Protein AF-A0A3C1XEJ2-F1 (afdb_monomer)

Nearest PDB structures (foldseek):
  2xev-assembly1_A  TM=6.765E-01  e=8.327E-01  Xanthomonas campestris
  5waq-assembly1_A  TM=4.996E-01  e=5.404E-01  Neisseria gonorrhoeae FA 1090
  3q5m-assembly1_A  TM=5.291E-01  e=9.278E-01  Escherichia coli K-12
  8tn6-assembly1_C  TM=4.620E-01  e=7.638E+00  synthetic construct

Secondary structure (DSSP, 8-state):
---HHHHHT--TTS-HHHHHHHHHHHHHHHHHHTTT-HHHHHHHHHHHHHHHHHTSSHHHHHHHHHHHHHHHHHHHHHHHHHHHHHHHHHHHHHHHHHHHTT-HHHHHHHHHHHHTTGGG-TTHHHHHHHHHHHHHHTT-HHHHHHHHHHHHHHHHHHHHHHHHHHHHHHHHHHHHHHHHHHHHHHHHHHHHHHHHHHHHHHHHHHHSPPPP-

Sequence (213 aa):
MVDYYAELGVSKELSLVEIHAELSKLDRVWHQREIAQPEKARKMLVLIDDAKAVFETEEARVKYDQDLERSEDGANQDDCNIELRQECGKRLKEAQDFYNDQQFDLAKICVDKALRLAEYSESEADVYAWAAYIYDKNELFLDASSLGFFAMKRKKELEAKIQAAYEAMSSIDTVEKVISKYSGLIKELEQKEESEIRGVERTLRSKYPLPTQ

Radius of gyration: 33.3 Å; Cα contacts (8 Å, |Δi|>4): 146; chains: 1; bounding box: 65×57×98 Å

Mean predicted aligned error: 18.54 Å

pLDDT: mean 74.56, std 10.25, range [50.88, 88.88]

Foldseek 3Di:
DDDLCVVLVNDPPDDLVVVVVSLVVQLVVLVVCCVVPVPVSVVVNVSSVVVCVQSVDPVSVVVVVVVVVVVVVVVVVVVVLVVLQVLLVVLQVQLVVCVVVVVLVSSQVSLVSSCVSLVSYPCVLVSLQSNLVSCVSVVVNVSSVVSPVVSVVVVVVVVVVVVVVVVVVVVVVVVVVVVVVVVVVVVVVVVVVVVVVVVVVVVVCVVDPDDDD

Structure (mmCIF, N/CA/C/O backbone):
data_AF-A0A3C1XEJ2-F1
#
_entry.id   AF-A0A3C1XEJ2-F1
#
loop_
_atom_site.group_PDB
_atom_site.id
_atom_site.type_symbol
_atom_site.label_atom_id
_atom_site.label_alt_id
_atom_site.label_comp_id
_atom_site.label_asym_id
_atom_site.label_entity_id
_atom_site.label_seq_id
_atom_site.pdbx_PDB_ins_code
_atom_site.Cartn_x
_atom_site.Cartn_y
_atom_site.Cartn_z
_atom_site.occupancy
_atom_site.B_iso_or_equiv
_atom_site.auth_seq_id
_atom_site.auth_comp_id
_atom_site.auth_asym_id
_atom_site.auth_atom_id
_atom_site.pdbx_PDB_model_num
ATOM 1 N N . MET A 1 1 ? -11.228 5.792 8.509 1.00 70.38 1 MET A N 1
ATOM 2 C CA . MET A 1 1 ? -12.067 6.753 9.253 1.00 70.38 1 MET A CA 1
ATOM 3 C C . MET A 1 1 ? -13.501 6.575 8.775 1.00 70.38 1 MET A C 1
ATOM 5 O O . MET A 1 1 ? -13.661 6.256 7.605 1.00 70.38 1 MET A O 1
ATOM 9 N N . VAL A 1 2 ? -14.506 6.641 9.651 1.00 75.25 2 VAL A N 1
ATOM 10 C CA . VAL A 1 2 ? -15.920 6.486 9.247 1.00 75.25 2 VAL A CA 1
ATOM 11 C C . VAL A 1 2 ? -16.440 7.854 8.837 1.00 75.25 2 VAL A C 1
ATOM 13 O O . VAL A 1 2 ? -16.272 8.782 9.618 1.00 75.25 2 VAL A O 1
ATOM 16 N N . ASP A 1 3 ? -17.046 7.974 7.655 1.00 82.81 3 ASP A N 1
ATOM 17 C CA . ASP A 1 3 ? -17.677 9.220 7.218 1.00 82.81 3 ASP A CA 1
ATOM 18 C C . ASP A 1 3 ? -19.111 9.327 7.760 1.00 82.81 3 ASP A C 1
ATOM 20 O O . ASP A 1 3 ? -20.069 8.821 7.171 1.00 82.81 3 ASP A O 1
ATOM 24 N N . TYR A 1 4 ? -19.272 10.013 8.892 1.00 80.94 4 TYR A N 1
ATOM 25 C CA . TYR A 1 4 ? -20.583 10.259 9.493 1.00 80.94 4 TYR A CA 1
ATOM 26 C C . TYR A 1 4 ? -21.518 11.107 8.616 1.00 80.94 4 TYR A C 1
ATOM 28 O O . TYR A 1 4 ? -22.735 10.985 8.770 1.00 80.94 4 TYR A O 1
ATOM 36 N N . TYR A 1 5 ? -21.007 11.928 7.690 1.00 83.31 5 TYR A N 1
ATOM 37 C CA . TYR A 1 5 ? -21.857 12.699 6.775 1.00 83.31 5 TYR A CA 1
ATOM 38 C C . TYR A 1 5 ? -22.554 11.768 5.777 1.00 83.31 5 TYR A C 1
ATOM 40 O O . TYR 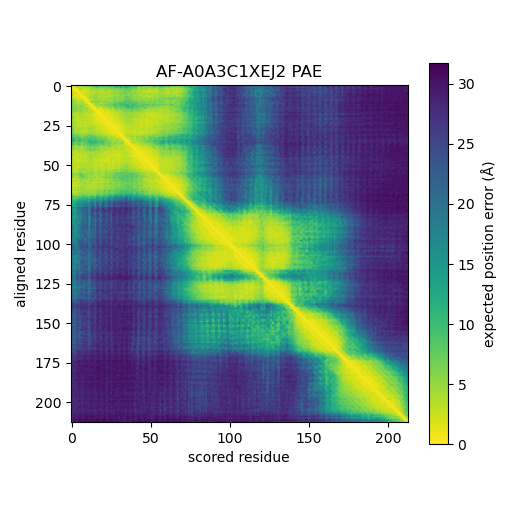A 1 5 ? -23.776 11.834 5.617 1.00 83.31 5 TYR A O 1
ATOM 48 N N . ALA A 1 6 ? -21.806 10.843 5.169 1.00 80.69 6 ALA A N 1
ATOM 49 C CA . ALA A 1 6 ? -22.349 9.847 4.248 1.00 80.69 6 ALA A CA 1
ATOM 50 C C . ALA A 1 6 ? -23.217 8.790 4.953 1.00 80.69 6 ALA A C 1
ATOM 52 O O . ALA A 1 6 ? -24.319 8.494 4.487 1.00 80.69 6 ALA A O 1
ATOM 53 N N . GLU A 1 7 ? -22.763 8.254 6.089 1.00 81.69 7 GLU A N 1
ATOM 54 C CA . GLU A 1 7 ? -23.459 7.177 6.814 1.00 81.69 7 GLU A CA 1
ATOM 55 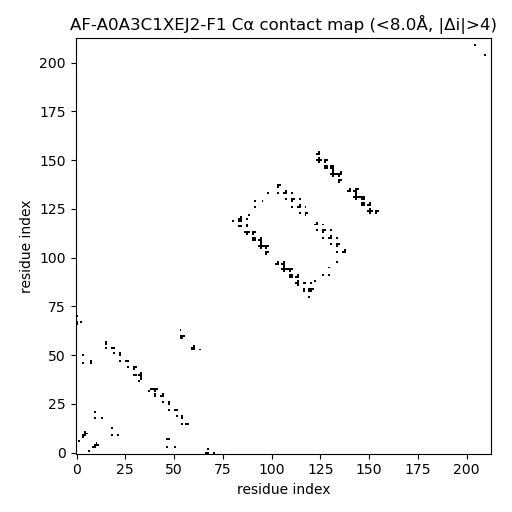C C . GLU A 1 7 ? -24.795 7.636 7.424 1.00 81.69 7 GLU A C 1
ATOM 57 O O . GLU A 1 7 ? -25.771 6.881 7.450 1.00 81.69 7 GLU A O 1
ATOM 62 N N . LEU A 1 8 ? -24.874 8.887 7.893 1.00 82.75 8 LEU A N 1
ATOM 63 C CA . LEU A 1 8 ? -26.093 9.450 8.490 1.00 82.75 8 LEU A CA 1
ATOM 64 C C . LEU A 1 8 ? -26.911 10.299 7.507 1.00 82.75 8 LEU A C 1
ATOM 66 O O . LEU A 1 8 ? -28.023 10.712 7.842 1.00 82.75 8 LEU A O 1
ATOM 70 N N . GLY A 1 9 ? -26.401 10.532 6.294 1.00 80.44 9 GLY A N 1
ATOM 71 C CA . GLY A 1 9 ? -27.050 11.364 5.279 1.00 80.44 9 GLY A CA 1
ATOM 72 C C . GLY A 1 9 ? -27.141 12.840 5.676 1.00 80.44 9 GLY A C 1
ATOM 73 O O . GLY A 1 9 ? -28.105 13.516 5.314 1.00 80.44 9 GLY A O 1
ATOM 74 N N . VAL A 1 10 ? -26.172 13.331 6.451 1.00 83.19 10 VAL A N 1
ATOM 75 C CA . VAL A 1 10 ? -26.099 14.718 6.928 1.00 83.19 10 VAL A CA 1
ATOM 76 C C . VAL A 1 10 ? -25.144 15.493 6.024 1.00 83.19 10 VAL A C 1
ATOM 78 O O . VAL A 1 10 ? -24.035 15.045 5.764 1.00 83.19 10 VAL A O 1
ATOM 81 N N . SER A 1 11 ? -25.553 16.665 5.533 1.00 80.12 11 SER A N 1
ATOM 82 C CA . SER A 1 11 ? -24.695 17.464 4.647 1.00 80.12 11 SER A CA 1
ATOM 83 C C . SER A 1 11 ? -23.569 18.165 5.418 1.00 80.12 11 SER A C 1
ATOM 85 O O . SER A 1 11 ? -23.827 18.819 6.430 1.00 80.12 11 SER A O 1
ATOM 87 N N . LYS A 1 12 ? -22.337 18.096 4.886 1.00 78.19 12 LYS A N 1
ATOM 88 C CA . LYS A 1 12 ? -21.141 18.802 5.398 1.00 78.19 12 LYS A CA 1
ATOM 89 C C . LYS A 1 12 ? -21.289 20.332 5.356 1.00 78.19 12 LYS A C 1
ATOM 91 O O . LYS A 1 12 ? -20.607 21.037 6.094 1.00 78.19 12 LYS A O 1
ATOM 96 N N . GLU A 1 13 ? -22.208 20.853 4.538 1.00 79.56 13 GLU A N 1
ATOM 97 C CA . GLU A 1 13 ? -22.484 22.293 4.402 1.00 79.56 13 GLU A CA 1
ATOM 98 C C . GLU A 1 13 ? -23.342 22.869 5.542 1.00 79.56 13 GLU A C 1
ATOM 100 O O . GLU A 1 13 ? -23.482 24.087 5.653 1.00 79.56 13 GLU A O 1
ATOM 105 N N . LEU A 1 14 ? -23.924 22.015 6.392 1.00 81.06 14 LEU A N 1
ATOM 106 C CA . LEU A 1 14 ? -24.784 22.453 7.489 1.00 81.06 14 LEU A CA 1
ATOM 107 C C . LEU A 1 14 ? -23.978 23.100 8.624 1.00 81.06 14 LEU A C 1
ATOM 109 O O . LEU A 1 14 ? -22.805 22.791 8.878 1.00 81.06 14 LEU A O 1
ATOM 113 N N . SER A 1 15 ? -24.632 24.012 9.339 1.00 84.50 15 SER A N 1
ATOM 114 C CA . SER A 1 15 ? -24.088 24.575 10.575 1.00 84.50 15 SER A CA 1
ATOM 115 C C . SER A 1 15 ? -24.112 23.537 11.703 1.00 84.50 15 SER A C 1
ATOM 117 O O . SER A 1 15 ? -24.948 22.635 11.717 1.00 84.50 15 SER A O 1
ATOM 119 N N . LEU A 1 16 ? -23.231 23.677 12.697 1.00 83.75 16 LEU A N 1
ATOM 120 C CA . LEU A 1 16 ? -23.146 22.744 13.832 1.00 83.75 16 LEU A CA 1
ATOM 121 C C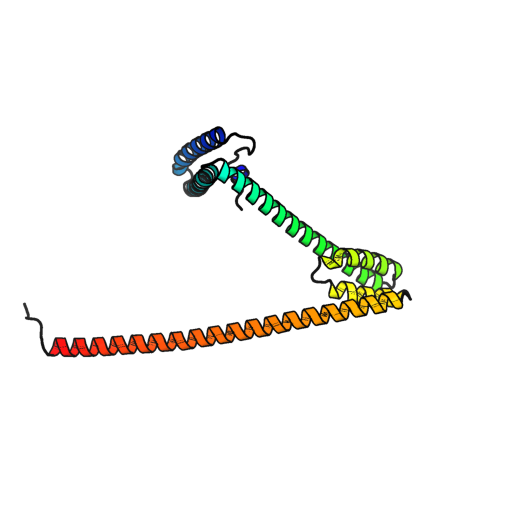 . LEU A 1 16 ? -24.486 22.592 14.580 1.00 83.75 16 LEU A C 1
ATOM 123 O O . LEU A 1 16 ? -24.864 21.497 14.994 1.00 83.75 16 LEU A O 1
ATOM 127 N N . VAL A 1 17 ? -25.261 23.675 14.674 1.00 83.62 17 VAL A N 1
ATOM 128 C CA . VAL A 1 17 ? -26.607 23.665 15.270 1.00 83.62 17 VAL A CA 1
ATOM 129 C C . VAL A 1 17 ? -27.582 22.812 14.450 1.00 83.62 17 VAL A C 1
ATOM 131 O O . VAL A 1 17 ? -28.377 22.060 15.016 1.00 83.62 17 VAL A O 1
ATOM 134 N N . GLU A 1 18 ? -27.521 22.902 13.122 1.00 85.81 18 GLU A N 1
ATOM 135 C CA . GLU A 1 18 ? -28.358 22.111 12.215 1.00 85.81 18 GLU A CA 1
ATOM 136 C C . GLU A 1 18 ? -27.951 20.635 12.215 1.00 85.81 18 GLU A C 1
ATOM 138 O O . GLU A 1 18 ? -28.825 19.771 12.245 1.00 85.81 18 GLU A O 1
ATOM 143 N N . ILE A 1 19 ? -26.648 20.341 12.284 1.00 85.88 19 ILE A N 1
ATOM 144 C CA . ILE A 1 19 ? -26.122 18.974 12.417 1.00 85.88 19 ILE A CA 1
ATOM 145 C C . ILE A 1 19 ? -26.663 18.324 13.697 1.00 85.88 19 ILE A C 1
ATOM 147 O O . ILE A 1 19 ? -27.244 17.242 13.639 1.00 85.88 19 ILE A O 1
ATOM 151 N N . HIS A 1 20 ? -26.581 18.996 14.850 1.00 84.94 20 HIS A N 1
ATOM 152 C CA . HIS A 1 20 ? -27.154 18.466 16.094 1.00 84.94 20 HIS A CA 1
ATOM 153 C C . HIS A 1 20 ? -28.672 18.281 16.033 1.00 84.94 20 HIS A C 1
ATOM 155 O O . HIS A 1 20 ? -29.204 17.324 16.611 1.00 84.94 20 HIS A O 1
ATOM 161 N N . ALA A 1 21 ? -29.384 19.177 15.346 1.00 85.81 21 ALA A N 1
ATOM 162 C CA . ALA A 1 21 ? -30.824 19.054 15.159 1.00 85.81 21 ALA A CA 1
ATOM 163 C C . ALA A 1 21 ? -31.179 17.825 14.305 1.00 85.81 21 ALA A C 1
ATOM 165 O O . ALA A 1 21 ? -32.100 17.090 14.666 1.00 85.81 21 ALA A O 1
ATOM 166 N N . GLU A 1 22 ? -30.444 17.566 13.222 1.00 86.69 22 GLU A N 1
ATOM 167 C CA . GLU A 1 22 ? -30.619 16.373 12.383 1.00 86.69 22 GLU A CA 1
ATOM 168 C C . GLU A 1 22 ? -30.249 15.086 13.129 1.00 86.69 22 GLU A C 1
ATOM 170 O O . GLU A 1 22 ? -31.045 14.145 13.150 1.00 86.69 22 GLU A O 1
ATOM 175 N N . LEU A 1 23 ? -29.127 15.063 13.856 1.00 87.81 23 LEU A N 1
ATOM 176 C CA . LEU A 1 23 ? -28.740 13.923 14.697 1.00 87.81 23 LEU A CA 1
ATOM 177 C C . LEU A 1 23 ? -29.807 13.611 15.753 1.00 87.81 23 LEU A C 1
ATOM 179 O O . LEU A 1 23 ? -30.171 12.455 15.945 1.00 87.81 23 LEU A O 1
ATOM 183 N N . SER A 1 24 ? -30.381 14.637 16.388 1.00 87.19 24 SER A N 1
ATOM 184 C CA . SER A 1 24 ? -31.458 14.473 17.377 1.00 87.19 24 SER A CA 1
ATOM 185 C C . SER A 1 24 ? -32.762 13.945 16.764 1.00 87.19 24 SER A C 1
ATOM 187 O O . SER A 1 24 ? -33.528 13.243 17.431 1.00 87.19 24 SER A O 1
ATOM 189 N N . LYS A 1 25 ? -33.055 14.281 15.501 1.00 88.88 25 LYS A N 1
ATOM 190 C CA . LYS A 1 25 ? -34.201 13.714 14.772 1.00 88.88 25 LYS A CA 1
ATOM 191 C C . LYS A 1 25 ? -33.948 12.251 14.426 1.00 88.88 25 LYS A C 1
ATOM 193 O O . LYS A 1 25 ? -34.828 11.424 14.666 1.00 88.88 25 LYS A O 1
ATOM 198 N N . LEU A 1 26 ? -32.766 11.937 13.894 1.00 87.44 26 LEU A N 1
ATOM 199 C CA . LEU A 1 26 ? -32.365 10.576 13.538 1.00 87.44 26 LEU A CA 1
ATOM 200 C C . LEU A 1 26 ? -32.401 9.653 14.756 1.00 87.44 26 LEU A C 1
ATOM 202 O O . LEU A 1 26 ? -32.967 8.567 14.671 1.00 87.44 26 LEU A O 1
ATOM 206 N N . ASP A 1 27 ? -31.910 10.124 15.898 1.00 88.06 27 ASP A N 1
ATOM 207 C CA . ASP A 1 27 ? -31.927 9.408 17.175 1.00 88.06 27 ASP A CA 1
ATOM 208 C C . ASP A 1 27 ? -33.346 8.960 17.569 1.00 88.06 27 ASP A C 1
ATOM 210 O O . ASP A 1 27 ? -33.629 7.780 17.788 1.00 88.06 27 ASP A O 1
ATOM 214 N N . ARG A 1 28 ? -34.310 9.891 17.522 1.00 87.88 28 ARG A N 1
ATOM 215 C CA . ARG A 1 28 ? -35.728 9.594 17.795 1.00 87.88 28 ARG A CA 1
ATOM 216 C C . ARG A 1 28 ? -36.316 8.594 16.803 1.00 87.88 28 ARG A C 1
ATOM 218 O O . ARG A 1 28 ? -37.080 7.714 17.198 1.00 87.88 28 ARG A O 1
ATOM 225 N N . VAL A 1 29 ? -35.988 8.737 15.520 1.00 87.88 29 VAL A N 1
ATOM 226 C CA . VAL A 1 29 ? -36.485 7.850 14.459 1.00 87.88 29 VAL A CA 1
ATOM 227 C C . VAL A 1 29 ? -35.942 6.433 14.638 1.00 87.88 29 VAL A C 1
ATOM 229 O O . VAL A 1 29 ? -36.697 5.470 14.497 1.00 87.88 29 VAL A O 1
ATOM 232 N N . TRP A 1 30 ? -34.661 6.279 14.971 1.00 87.00 30 TRP A N 1
ATOM 233 C CA . TRP A 1 30 ? -34.042 4.967 15.145 1.00 87.00 30 TRP A CA 1
ATOM 234 C C . TRP A 1 30 ? -34.464 4.277 16.441 1.00 87.00 30 TRP A C 1
ATOM 236 O O . TRP A 1 30 ? -34.736 3.078 16.397 1.00 87.00 30 TRP A O 1
ATOM 246 N N . HIS A 1 31 ? -34.683 5.016 17.531 1.00 85.19 31 HIS A N 1
ATOM 247 C CA . HIS A 1 31 ? -35.313 4.469 18.738 1.00 85.19 31 HIS A CA 1
ATOM 248 C C . HIS A 1 31 ? -36.736 3.955 18.485 1.00 85.19 31 HIS A C 1
ATOM 250 O O . HIS A 1 31 ? -37.113 2.890 18.968 1.00 85.19 31 HIS A O 1
ATOM 256 N N . GLN A 1 32 ? -37.534 4.653 17.671 1.00 84.25 32 GLN A N 1
ATOM 257 C CA . GLN A 1 32 ? -38.862 4.157 17.281 1.00 84.25 32 GLN A CA 1
ATOM 258 C C . GLN A 1 32 ? -38.783 2.912 16.387 1.00 84.25 32 GLN A C 1
ATOM 260 O O . GLN A 1 32 ? -39.639 2.030 16.460 1.00 84.25 32 GLN A O 1
ATOM 265 N N . ARG A 1 33 ? -37.750 2.824 15.542 1.00 84.38 33 ARG A N 1
ATOM 266 C CA . ARG A 1 33 ? -37.517 1.687 14.641 1.00 84.38 33 ARG A CA 1
ATOM 267 C C . ARG A 1 33 ? -36.874 0.485 15.327 1.00 84.38 33 ARG A C 1
ATOM 269 O O . ARG A 1 33 ? -36.911 -0.595 14.742 1.00 84.38 33 ARG A O 1
ATOM 276 N N . GLU A 1 34 ? -36.360 0.623 16.549 1.00 83.75 34 GLU A N 1
ATOM 277 C CA . GLU A 1 34 ? -35.782 -0.480 17.331 1.00 83.75 34 GLU A CA 1
ATOM 278 C C . GLU A 1 34 ? -36.781 -1.627 17.535 1.00 83.75 34 GLU A C 1
ATOM 280 O O . GLU A 1 34 ? -36.410 -2.797 17.468 1.00 83.75 34 GLU A O 1
ATOM 285 N N . ILE A 1 35 ? -38.071 -1.298 17.657 1.00 77.50 35 ILE A N 1
ATOM 286 C CA . ILE A 1 35 ? -39.166 -2.271 17.793 1.00 77.50 35 ILE A CA 1
ATOM 287 C C . ILE A 1 35 ? -39.302 -3.146 16.534 1.00 77.50 35 ILE A C 1
ATOM 289 O O . ILE A 1 35 ? -39.636 -4.325 16.628 1.00 77.50 35 ILE A O 1
ATOM 293 N N . ALA A 1 36 ? -39.047 -2.582 15.351 1.00 78.81 36 ALA A N 1
ATOM 294 C CA . ALA A 1 36 ? -39.213 -3.268 14.070 1.00 78.81 36 ALA A CA 1
ATOM 295 C C . ALA A 1 36 ? -37.906 -3.885 13.539 1.00 78.81 36 ALA A C 1
ATOM 297 O O . ALA A 1 36 ? -37.944 -4.903 12.848 1.00 78.81 36 ALA A O 1
ATOM 298 N N . GLN A 1 37 ? -36.755 -3.265 13.816 1.00 82.06 37 GLN A N 1
ATOM 299 C CA . GLN A 1 37 ? -35.436 -3.671 13.319 1.00 82.06 37 GLN A CA 1
ATOM 300 C C . GLN A 1 37 ? -34.344 -3.431 14.380 1.00 82.06 37 GLN A C 1
ATOM 302 O O . GLN A 1 37 ? -33.551 -2.497 14.241 1.00 82.06 37 GLN A O 1
ATOM 307 N N . PRO A 1 38 ? -34.251 -4.285 15.415 1.00 80.19 38 PRO A N 1
ATOM 308 C CA . PRO A 1 38 ? -33.367 -4.052 16.561 1.00 80.19 38 PRO A CA 1
ATOM 309 C C . PRO A 1 38 ? -31.876 -4.047 16.187 1.00 80.19 38 PRO A C 1
ATOM 311 O O . PRO A 1 38 ? -31.129 -3.182 16.628 1.00 80.19 38 PRO A O 1
ATOM 314 N N . GLU A 1 39 ? -31.440 -4.959 15.314 1.00 81.56 39 GLU A N 1
ATOM 315 C CA . GLU A 1 39 ? -30.034 -5.074 14.884 1.00 81.56 39 GLU A CA 1
ATOM 316 C C . GLU A 1 39 ? -29.545 -3.846 14.099 1.00 81.56 39 GLU A C 1
ATOM 318 O O . GLU A 1 39 ? -28.437 -3.356 14.312 1.00 81.56 39 GLU A O 1
ATOM 323 N N . LYS A 1 40 ? -30.378 -3.322 13.191 1.00 82.06 40 LYS A N 1
ATOM 324 C CA . LYS A 1 40 ? -30.036 -2.126 12.406 1.00 82.06 40 LYS A CA 1
ATOM 325 C C . LYS A 1 40 ? -30.145 -0.859 13.245 1.00 82.06 40 LYS A C 1
ATOM 327 O O . LYS A 1 40 ? -29.273 -0.005 13.144 1.00 82.06 40 LYS A O 1
ATOM 332 N N . ALA A 1 41 ? -31.170 -0.761 14.090 1.00 80.94 41 ALA A N 1
ATOM 333 C CA . ALA A 1 41 ? -31.342 0.372 14.989 1.00 80.94 41 ALA A CA 1
ATOM 334 C C . ALA A 1 41 ? -30.163 0.504 15.956 1.00 80.94 41 ALA A C 1
ATOM 336 O O . ALA A 1 41 ? -29.618 1.591 16.070 1.00 80.94 41 ALA A O 1
ATOM 337 N N . ARG A 1 42 ? -29.688 -0.592 16.562 1.00 84.62 42 ARG A N 1
ATOM 338 C CA . ARG A 1 42 ? -28.510 -0.557 17.444 1.00 84.62 42 ARG A CA 1
ATOM 339 C C . ARG A 1 42 ? -27.261 -0.031 16.748 1.00 84.62 42 ARG A C 1
ATOM 341 O O . ARG A 1 42 ? -26.585 0.823 17.305 1.00 84.62 42 ARG A O 1
ATOM 348 N N . LYS A 1 43 ? -26.969 -0.501 15.531 1.00 84.50 43 LYS A N 1
ATOM 349 C CA . LYS A 1 43 ? -25.813 -0.016 14.759 1.00 84.50 43 LYS A CA 1
ATOM 350 C C . LYS A 1 43 ? -25.926 1.473 14.430 1.00 84.50 43 LYS A C 1
ATOM 352 O O . LYS A 1 43 ? -24.956 2.199 14.599 1.00 84.50 43 LYS A O 1
ATOM 357 N N . MET A 1 44 ? -27.108 1.927 14.010 1.00 84.69 44 MET A N 1
ATOM 358 C CA . MET A 1 44 ? -27.327 3.339 13.684 1.00 84.69 44 MET A CA 1
ATOM 359 C C . MET A 1 44 ? -27.325 4.237 14.922 1.00 84.69 44 MET A C 1
ATOM 361 O O . MET A 1 44 ? -26.812 5.342 14.846 1.00 84.69 44 MET A O 1
ATOM 365 N N . LEU A 1 45 ? -27.841 3.775 16.063 1.00 86.56 45 LEU A N 1
ATOM 366 C CA . LEU A 1 45 ? -27.794 4.526 17.321 1.00 86.56 45 LEU A CA 1
ATOM 367 C C . LEU A 1 45 ? -26.354 4.700 17.819 1.00 86.56 45 LEU A C 1
ATOM 369 O O . LEU A 1 45 ? -25.986 5.806 18.193 1.00 86.56 45 LEU A O 1
ATOM 373 N N . VAL A 1 46 ? -25.520 3.657 17.727 1.00 88.44 46 VAL A N 1
ATOM 374 C CA . VAL A 1 46 ? -24.082 3.767 18.033 1.00 88.44 46 VAL A CA 1
ATOM 375 C C . VAL A 1 46 ? -23.406 4.793 17.117 1.00 88.44 46 VAL A C 1
ATOM 377 O O . VAL A 1 46 ? -22.730 5.686 17.611 1.00 88.44 46 VAL A O 1
ATOM 380 N N . LEU A 1 47 ? -23.662 4.737 15.803 1.00 85.88 47 LEU A N 1
ATOM 381 C CA . LEU A 1 47 ? -23.131 5.723 14.850 1.00 85.88 47 LEU A CA 1
ATOM 382 C C . LEU A 1 47 ? -23.588 7.156 15.159 1.00 85.88 47 LEU A C 1
ATOM 384 O O . LEU A 1 47 ? -22.817 8.096 14.991 1.00 85.88 47 LEU A O 1
ATOM 388 N N . ILE A 1 48 ? -24.834 7.336 15.599 1.00 87.56 48 ILE A N 1
ATOM 389 C CA . ILE A 1 48 ? -25.381 8.647 15.969 1.00 87.56 48 ILE A CA 1
ATOM 390 C C . ILE A 1 48 ? -24.722 9.176 17.242 1.00 87.56 48 ILE A C 1
ATOM 392 O O . ILE A 1 48 ? -24.419 10.367 17.308 1.00 87.56 48 ILE A O 1
ATOM 396 N N . ASP A 1 49 ? -24.498 8.329 18.242 1.00 86.88 49 ASP A N 1
ATOM 397 C CA . ASP A 1 49 ? -23.845 8.736 19.485 1.00 86.88 49 ASP A CA 1
ATOM 398 C C . ASP A 1 49 ? -22.363 9.064 19.268 1.00 86.88 49 ASP A C 1
ATOM 400 O O . ASP A 1 49 ? -21.891 10.094 19.755 1.00 86.88 49 ASP A O 1
ATOM 404 N N . ASP A 1 50 ? -21.664 8.279 18.446 1.00 85.19 50 ASP A N 1
ATOM 405 C CA . ASP A 1 50 ? -20.290 8.576 18.033 1.00 85.19 50 ASP A CA 1
ATOM 406 C C . ASP A 1 50 ? -20.223 9.896 17.243 1.00 85.19 50 ASP A C 1
ATOM 408 O O . ASP A 1 50 ? -19.376 10.749 17.517 1.00 85.19 50 ASP A O 1
ATOM 412 N N . ALA A 1 51 ? -21.167 10.131 16.323 1.00 85.12 51 ALA A N 1
ATOM 413 C CA . ALA A 1 51 ? -21.265 11.392 15.591 1.00 85.12 51 ALA A CA 1
ATOM 414 C C . ALA A 1 51 ? -21.544 12.584 16.522 1.00 85.12 51 ALA A C 1
ATOM 416 O O . ALA A 1 51 ? -20.925 13.635 16.374 1.00 85.12 51 ALA A O 1
ATOM 417 N N . LYS A 1 52 ? -22.428 12.447 17.520 1.00 86.12 52 LYS A N 1
ATOM 418 C CA . LYS A 1 52 ? -22.683 13.512 18.510 1.00 86.12 52 LYS A CA 1
ATOM 419 C C . LYS A 1 52 ? -21.422 13.873 19.299 1.00 86.12 52 LYS A C 1
ATOM 421 O O . LYS A 1 52 ? -21.236 15.051 19.588 1.00 86.12 52 LYS A O 1
ATOM 426 N N . ALA A 1 53 ? -20.574 12.895 19.627 1.00 84.69 53 ALA A N 1
ATOM 427 C CA . ALA A 1 53 ? -19.300 13.135 20.307 1.00 84.69 53 ALA A CA 1
ATOM 428 C C . ALA A 1 53 ? -18.291 13.861 19.400 1.00 84.69 53 ALA A C 1
ATOM 430 O O . ALA A 1 53 ? -17.597 14.775 19.838 1.00 84.69 53 ALA A O 1
ATOM 431 N N . VAL A 1 54 ? -18.244 13.499 18.117 1.00 83.69 54 VAL A N 1
ATOM 432 C CA . VAL A 1 54 ? -17.389 14.157 17.116 1.00 83.69 54 VAL A CA 1
ATOM 433 C C . VAL A 1 54 ? -17.831 15.598 16.844 1.00 83.69 54 VAL A C 1
ATOM 435 O O . VAL A 1 54 ? -16.995 16.493 16.736 1.00 83.69 54 VAL A O 1
ATOM 438 N N . PHE A 1 55 ? -19.140 15.840 16.772 1.00 84.19 55 PHE A N 1
ATOM 439 C CA . PHE A 1 55 ? -19.715 17.156 16.491 1.00 84.19 55 PHE A CA 1
ATOM 440 C C . PHE A 1 55 ? -19.978 18.002 17.744 1.00 84.19 55 PHE A C 1
ATOM 442 O O . PHE A 1 55 ? -20.637 19.027 17.639 1.00 84.19 55 PHE A O 1
ATOM 449 N N . GLU A 1 56 ? -19.458 17.627 18.917 1.00 83.38 56 GLU A N 1
ATOM 450 C CA . GLU A 1 56 ? -19.714 18.336 20.183 1.00 83.38 56 GLU A CA 1
ATOM 451 C C . GLU A 1 56 ? -19.244 19.803 20.164 1.00 83.38 56 GLU A C 1
ATOM 453 O O . GLU A 1 56 ? -19.859 20.676 20.778 1.00 83.38 56 GLU A O 1
ATOM 458 N N . THR A 1 57 ? -18.154 20.092 19.450 1.00 84.31 57 THR A N 1
ATOM 459 C CA . THR A 1 57 ? -17.599 21.446 19.323 1.00 84.31 57 THR A CA 1
ATOM 460 C C . THR A 1 57 ? -17.148 21.727 17.896 1.00 84.31 57 THR A C 1
ATOM 462 O O . THR A 1 57 ? -16.766 20.819 17.160 1.00 84.31 57 THR A O 1
ATOM 465 N N . GLU A 1 58 ? -17.128 23.007 17.514 1.00 79.25 58 GLU A N 1
ATOM 466 C CA . GLU A 1 58 ? -16.644 23.425 16.191 1.00 79.25 58 GLU A CA 1
ATOM 467 C C . GLU A 1 58 ? -15.172 23.026 15.981 1.00 79.25 58 GLU A C 1
ATOM 469 O O . GLU A 1 58 ? -14.777 22.630 14.892 1.00 79.25 58 GLU A O 1
ATOM 474 N N . GLU A 1 59 ? -14.357 23.040 17.041 1.00 79.88 59 GLU A N 1
ATOM 475 C CA . GLU A 1 59 ? -12.965 22.582 16.979 1.00 79.88 59 GLU A CA 1
ATOM 476 C C . GLU A 1 59 ? -12.848 21.074 16.714 1.00 79.88 59 GLU A C 1
ATOM 478 O O . GLU A 1 59 ? -11.969 20.649 15.962 1.00 79.88 59 GLU A O 1
ATOM 483 N N . ALA A 1 60 ? -13.721 20.262 17.320 1.00 82.75 60 ALA A N 1
ATOM 484 C CA . ALA A 1 60 ? -13.765 18.821 17.089 1.00 82.75 60 ALA A CA 1
ATOM 485 C C . ALA A 1 60 ? -14.247 18.499 15.669 1.00 82.75 60 ALA A C 1
ATOM 487 O O . ALA A 1 60 ? -13.622 17.679 14.998 1.00 82.75 60 ALA A O 1
ATOM 488 N N . ARG A 1 61 ? -15.258 19.224 15.172 1.00 81.69 61 ARG A N 1
ATOM 489 C CA . ARG A 1 61 ? -15.705 19.152 13.774 1.00 81.69 61 ARG A CA 1
ATOM 490 C C . ARG A 1 61 ? -14.574 19.484 12.806 1.00 81.69 61 ARG A C 1
ATOM 492 O O . ARG A 1 61 ? -14.321 18.709 11.898 1.00 81.69 61 ARG A O 1
ATOM 499 N N . VAL A 1 62 ? -13.870 20.598 13.004 1.00 83.25 62 VAL A N 1
ATOM 500 C CA . VAL A 1 62 ? -12.780 21.012 12.103 1.00 83.25 62 VAL A CA 1
ATOM 501 C C . VAL A 1 62 ? -11.641 19.993 12.102 1.00 83.25 62 VAL A C 1
ATOM 503 O O . VAL A 1 62 ? -11.096 19.688 11.044 1.00 83.25 62 VAL A O 1
ATOM 506 N N . LYS A 1 63 ? -11.282 19.433 13.265 1.00 83.56 63 LYS A N 1
ATOM 507 C CA . LYS A 1 63 ? -10.296 18.342 13.336 1.00 83.56 63 LYS A CA 1
ATOM 508 C C . LYS A 1 63 ? -10.782 17.093 12.614 1.00 83.56 63 LYS A C 1
ATOM 510 O O . LYS A 1 63 ? -10.018 16.501 11.866 1.00 83.56 63 LYS A O 1
ATOM 515 N N . TYR A 1 64 ? -12.041 16.726 12.810 1.00 81.94 64 TYR A N 1
ATOM 516 C CA . TYR A 1 64 ? -12.648 15.590 12.136 1.00 81.94 64 TYR A CA 1
ATOM 517 C C . TYR A 1 64 ? -12.690 15.782 10.617 1.00 81.94 64 TYR A C 1
ATOM 519 O O . TYR A 1 64 ? -12.301 14.874 9.896 1.00 81.94 64 TYR A O 1
ATOM 527 N N . ASP A 1 65 ? -13.072 16.964 10.130 1.00 81.62 65 ASP A N 1
ATOM 528 C CA . ASP A 1 65 ? -13.075 17.293 8.703 1.00 81.62 65 ASP A CA 1
ATOM 529 C C . ASP A 1 65 ? -11.650 17.207 8.118 1.00 81.62 65 ASP A C 1
ATOM 531 O O . ASP A 1 65 ? -11.466 16.638 7.044 1.00 81.62 65 ASP A O 1
ATOM 535 N N . GLN A 1 66 ? -10.631 17.687 8.846 1.00 80.44 66 GLN A N 1
ATOM 536 C CA . GLN A 1 66 ? -9.218 17.567 8.449 1.00 80.44 66 GLN A CA 1
ATOM 537 C C . GLN A 1 66 ? -8.716 16.120 8.445 1.00 80.44 66 GLN A C 1
ATOM 539 O O . GLN A 1 66 ? -7.949 15.729 7.566 1.00 80.44 66 GLN A O 1
ATOM 544 N N . ASP A 1 67 ? -9.097 15.328 9.442 1.00 79.25 67 ASP A N 1
ATOM 545 C CA . ASP A 1 67 ? -8.699 13.927 9.545 1.00 79.25 67 ASP A CA 1
ATOM 546 C C . ASP A 1 67 ? -9.440 13.062 8.510 1.00 79.25 67 ASP A C 1
ATOM 548 O O . ASP A 1 67 ? -8.863 12.102 7.991 1.00 79.25 67 ASP A O 1
ATOM 552 N N . LEU A 1 68 ? -10.672 13.433 8.146 1.00 80.81 68 LEU A N 1
ATOM 553 C CA . LEU A 1 68 ? -11.438 12.821 7.064 1.00 80.81 68 LEU A CA 1
ATOM 554 C C . LEU A 1 68 ? -10.768 13.098 5.713 1.00 80.81 68 LEU A C 1
ATOM 556 O O . LEU A 1 68 ? -10.464 12.153 4.993 1.00 80.81 68 LEU A O 1
ATOM 560 N N . GLU A 1 69 ? -10.419 14.357 5.434 1.00 74.81 69 GLU A N 1
ATOM 561 C CA . GLU A 1 69 ? -9.686 14.753 4.219 1.00 74.81 69 GLU A CA 1
ATOM 562 C C . GLU A 1 69 ? -8.323 14.048 4.121 1.00 74.81 69 GLU A C 1
ATOM 564 O O . GLU A 1 69 ? -7.983 13.479 3.088 1.00 74.81 69 GLU A O 1
ATOM 569 N N . ARG A 1 70 ? -7.568 13.960 5.224 1.00 69.81 70 ARG A N 1
ATOM 570 C CA . ARG A 1 70 ? -6.304 13.196 5.262 1.00 69.81 70 ARG A CA 1
ATOM 571 C C . ARG A 1 70 ? -6.491 11.701 5.029 1.00 69.81 70 ARG A C 1
ATOM 573 O O . ARG A 1 70 ? -5.611 11.055 4.462 1.00 69.81 70 ARG A O 1
ATOM 580 N N . SER A 1 71 ? -7.594 11.138 5.514 1.00 62.97 71 SER A N 1
ATOM 581 C CA . SER A 1 71 ? -7.911 9.722 5.327 1.00 62.97 71 SER A CA 1
ATOM 582 C C . SER A 1 71 ? -8.284 9.423 3.873 1.00 62.97 71 SER A C 1
ATOM 584 O O . SER A 1 71 ? -7.898 8.378 3.353 1.00 62.97 71 SER A O 1
ATOM 586 N N . GLU A 1 72 ? -8.992 10.340 3.214 1.00 59.69 72 GLU A N 1
ATOM 587 C CA . GLU A 1 72 ? -9.324 10.264 1.788 1.00 59.69 72 GLU A CA 1
ATOM 588 C C . GLU A 1 72 ? -8.083 10.451 0.907 1.00 59.69 72 GLU A C 1
ATOM 590 O O . GLU A 1 72 ? -7.881 9.690 -0.038 1.00 59.69 72 GLU A O 1
ATOM 595 N N . ASP A 1 73 ? -7.203 11.395 1.243 1.00 53.38 73 ASP A N 1
ATOM 596 C CA . ASP A 1 73 ? -5.938 11.609 0.530 1.00 53.38 73 ASP A CA 1
ATOM 597 C C . ASP A 1 73 ? -5.007 10.390 0.623 1.00 53.38 73 ASP A C 1
ATOM 599 O O . ASP A 1 73 ? -4.369 10.020 -0.365 1.00 53.38 73 ASP A O 1
ATOM 603 N N . GLY A 1 74 ? -4.950 9.730 1.785 1.00 50.88 74 GLY A N 1
ATOM 604 C CA . GLY A 1 74 ? -4.192 8.489 1.971 1.00 50.88 74 GLY A CA 1
ATOM 605 C C . GLY A 1 74 ? -4.767 7.313 1.173 1.00 50.88 74 GLY A C 1
ATOM 606 O O . GLY A 1 74 ? -4.023 6.619 0.486 1.00 50.88 74 GLY A O 1
ATOM 607 N N . ALA A 1 75 ? -6.091 7.129 1.195 1.00 51.75 75 ALA A N 1
ATOM 608 C CA . ALA A 1 75 ? -6.759 6.059 0.448 1.00 51.75 75 ALA A CA 1
ATOM 609 C C . ALA A 1 75 ? -6.625 6.233 -1.078 1.00 51.75 75 ALA A C 1
ATOM 611 O O . ALA A 1 75 ? -6.301 5.282 -1.785 1.00 51.75 75 ALA A O 1
ATOM 612 N N . ASN A 1 76 ? -6.779 7.460 -1.586 1.00 52.50 76 ASN A N 1
ATOM 613 C CA . ASN A 1 76 ? -6.613 7.758 -3.012 1.00 52.50 76 ASN A CA 1
ATOM 614 C C . ASN A 1 76 ? -5.160 7.585 -3.487 1.00 52.50 76 ASN A C 1
ATOM 616 O O . ASN A 1 76 ? -4.921 7.196 -4.632 1.00 52.50 76 ASN A O 1
ATOM 620 N N . GLN A 1 77 ? -4.173 7.872 -2.630 1.00 51.16 77 GLN A N 1
ATOM 621 C CA . GLN A 1 77 ? -2.765 7.619 -2.944 1.00 51.16 77 GLN A CA 1
ATOM 622 C C . GLN A 1 77 ? -2.456 6.126 -3.028 1.00 51.16 77 GLN A C 1
ATOM 624 O O . GLN A 1 77 ? -1.719 5.725 -3.929 1.00 51.16 77 GLN A O 1
ATOM 629 N N . ASP A 1 78 ? -3.030 5.314 -2.141 1.00 55.22 78 ASP A N 1
ATOM 630 C CA . ASP A 1 78 ? -2.847 3.863 -2.145 1.00 55.22 78 ASP A CA 1
ATOM 631 C C . ASP A 1 78 ? -3.505 3.210 -3.372 1.00 55.22 78 ASP A C 1
ATOM 633 O O . ASP A 1 78 ? -2.862 2.402 -4.048 1.00 55.22 78 ASP A O 1
ATOM 637 N N . ASP A 1 79 ? -4.719 3.628 -3.740 1.00 57.19 79 ASP A N 1
ATOM 638 C CA . ASP A 1 79 ? -5.413 3.145 -4.943 1.00 57.19 79 ASP A CA 1
ATOM 639 C C . ASP A 1 79 ? -4.674 3.542 -6.233 1.00 57.19 79 ASP A C 1
ATOM 641 O O . ASP A 1 79 ? -4.437 2.703 -7.108 1.00 57.19 79 ASP A O 1
ATOM 645 N N . CYS A 1 80 ? -4.195 4.788 -6.320 1.00 57.91 80 CYS A N 1
ATOM 646 C CA . CYS A 1 80 ? -3.350 5.252 -7.425 1.00 57.91 80 CYS A CA 1
ATOM 647 C C . CYS A 1 80 ? -2.048 4.435 -7.522 1.00 57.91 80 CYS A C 1
ATOM 649 O O . CYS A 1 80 ? -1.621 4.049 -8.612 1.00 57.91 80 CYS A O 1
ATOM 651 N N . ASN A 1 81 ? -1.431 4.091 -6.387 1.00 61.91 81 ASN A N 1
ATOM 652 C CA . ASN A 1 81 ? -0.236 3.245 -6.356 1.00 61.91 81 ASN A CA 1
ATOM 653 C C . ASN A 1 81 ? -0.525 1.818 -6.845 1.00 61.91 81 ASN A C 1
ATOM 655 O O . ASN A 1 81 ? 0.293 1.227 -7.554 1.00 61.91 81 ASN A O 1
ATOM 659 N N . ILE A 1 82 ? -1.686 1.254 -6.499 1.00 68.69 82 ILE A N 1
ATOM 660 C CA . ILE A 1 82 ? -2.107 -0.082 -6.944 1.00 68.69 82 ILE A CA 1
ATOM 661 C C . ILE A 1 82 ? -2.338 -0.102 -8.460 1.00 68.69 82 ILE A C 1
ATOM 663 O O . ILE A 1 82 ? -1.847 -1.010 -9.136 1.00 68.69 82 ILE A O 1
ATOM 667 N N . GLU A 1 83 ? -3.019 0.899 -9.015 1.00 73.06 83 GLU A N 1
ATOM 668 C CA . GLU A 1 83 ? -3.239 1.009 -10.462 1.00 73.06 83 GLU A CA 1
ATOM 669 C C . GLU A 1 83 ? -1.922 1.181 -11.232 1.00 73.06 83 GLU A C 1
ATOM 671 O O . GLU A 1 83 ? -1.677 0.481 -12.221 1.00 73.06 83 GLU A O 1
ATOM 676 N N . LEU A 1 84 ? -1.019 2.040 -10.745 1.00 71.50 84 LEU A N 1
ATOM 677 C CA . LEU A 1 84 ? 0.305 2.243 -11.347 1.00 71.50 84 LEU A CA 1
ATOM 678 C C . LEU A 1 84 ? 1.150 0.961 -11.317 1.00 71.50 84 LEU A C 1
ATOM 680 O O . LEU A 1 84 ? 1.834 0.647 -12.296 1.00 71.50 84 LEU A O 1
ATOM 684 N N . ARG A 1 85 ? 1.070 0.179 -10.233 1.00 71.19 85 ARG A N 1
ATOM 685 C CA . ARG A 1 85 ? 1.724 -1.137 -10.115 1.00 71.19 85 ARG A CA 1
ATOM 686 C C . ARG A 1 85 ? 1.184 -2.143 -11.127 1.00 71.19 85 ARG A C 1
ATOM 688 O O . ARG A 1 85 ? 1.972 -2.845 -11.763 1.00 71.19 85 ARG A O 1
ATOM 695 N N . GLN A 1 86 ? -0.135 -2.208 -11.294 1.00 78.69 86 GLN A N 1
ATOM 696 C CA . GLN A 1 86 ? -0.770 -3.107 -12.262 1.00 78.69 86 GLN A CA 1
ATOM 697 C C . GLN A 1 86 ? -0.392 -2.744 -13.700 1.00 78.69 86 GLN A C 1
ATOM 699 O O . GLN A 1 86 ? -0.031 -3.624 -14.487 1.00 78.69 86 GLN A O 1
ATOM 704 N N . GLU A 1 87 ? -0.408 -1.453 -14.033 1.00 80.56 87 GLU A N 1
ATOM 705 C CA . GLU A 1 87 ? -0.027 -0.984 -15.362 1.00 80.56 87 GLU A CA 1
ATOM 706 C C . GLU A 1 87 ? 1.464 -1.237 -15.633 1.00 80.56 87 GLU A C 1
ATOM 708 O O . GLU A 1 87 ? 1.817 -1.710 -16.714 1.00 80.56 87 GLU A O 1
ATOM 713 N N . CYS A 1 88 ? 2.342 -1.027 -14.645 1.00 82.19 88 CYS A N 1
ATOM 714 C CA . CYS A 1 88 ? 3.766 -1.362 -14.749 1.00 82.19 88 CYS A CA 1
ATOM 715 C C . CYS A 1 88 ? 3.980 -2.853 -15.071 1.00 82.19 88 CYS A C 1
ATOM 717 O O . CYS A 1 88 ? 4.670 -3.192 -16.038 1.00 82.19 88 CYS A O 1
ATOM 719 N N . GLY A 1 89 ? 3.319 -3.750 -14.330 1.00 82.25 89 GLY A N 1
ATOM 720 C CA . GLY A 1 89 ? 3.392 -5.195 -14.568 1.00 82.25 89 GLY A CA 1
ATOM 721 C C . GLY A 1 89 ? 2.875 -5.605 -15.950 1.00 82.25 89 GLY A C 1
ATOM 722 O O . GLY A 1 89 ? 3.480 -6.444 -16.622 1.00 82.25 89 GLY A O 1
ATOM 723 N N . LYS A 1 90 ? 1.796 -4.974 -16.424 1.00 86.44 90 LYS A N 1
ATOM 724 C CA . LYS A 1 90 ? 1.253 -5.211 -17.767 1.00 86.44 90 LYS A CA 1
ATOM 725 C C . LYS A 1 90 ? 2.243 -4.812 -18.862 1.00 86.44 90 LYS A C 1
ATOM 727 O O . LYS A 1 90 ? 2.487 -5.604 -19.769 1.00 86.44 90 LYS A O 1
ATOM 732 N N . ARG A 1 91 ? 2.855 -3.627 -18.764 1.00 84.81 91 ARG A N 1
ATOM 733 C CA . ARG A 1 91 ? 3.847 -3.157 -19.749 1.00 84.81 91 ARG A CA 1
ATOM 734 C C . ARG A 1 91 ? 5.113 -4.000 -19.753 1.00 84.81 91 ARG A C 1
ATOM 736 O O . ARG A 1 91 ? 5.674 -4.226 -20.822 1.00 84.81 91 ARG A O 1
ATOM 743 N N . LEU A 1 92 ? 5.538 -4.497 -18.591 1.00 85.56 92 LEU A N 1
ATOM 744 C CA . LEU A 1 92 ? 6.648 -5.444 -18.502 1.00 85.56 92 LEU A CA 1
ATOM 745 C C . LEU A 1 92 ? 6.324 -6.746 -19.247 1.00 85.56 92 LEU A C 1
ATOM 747 O O . LEU A 1 92 ? 7.152 -7.242 -20.006 1.00 85.56 92 LEU A O 1
ATOM 751 N N . LYS A 1 93 ? 5.113 -7.280 -19.075 1.00 86.88 93 LYS A N 1
ATOM 752 C CA . LYS A 1 93 ? 4.682 -8.493 -19.776 1.00 86.88 93 LYS A CA 1
ATOM 753 C C . LYS A 1 93 ? 4.608 -8.284 -21.289 1.00 86.88 93 LYS A C 1
ATOM 755 O O . LYS A 1 93 ? 5.156 -9.084 -22.035 1.00 86.88 93 LYS A O 1
ATOM 760 N N . GLU A 1 94 ? 4.029 -7.171 -21.736 1.00 87.25 94 GLU A N 1
ATOM 761 C CA . GLU A 1 94 ? 4.021 -6.800 -23.158 1.00 87.25 94 GLU A CA 1
ATOM 762 C C . GLU A 1 94 ? 5.448 -6.680 -23.714 1.00 87.25 94 GLU A C 1
ATOM 764 O O . GLU A 1 94 ? 5.729 -7.156 -24.809 1.00 87.25 94 GLU A O 1
ATOM 769 N N . ALA A 1 95 ? 6.377 -6.094 -22.952 1.00 85.50 95 ALA A N 1
ATOM 770 C CA . ALA A 1 95 ? 7.781 -6.026 -23.346 1.00 85.50 95 ALA A CA 1
ATOM 771 C C . ALA A 1 95 ? 8.433 -7.411 -23.490 1.00 85.50 95 ALA A C 1
ATOM 773 O O . ALA A 1 95 ? 9.201 -7.622 -24.428 1.00 85.50 95 ALA A O 1
ATOM 774 N N . GLN A 1 96 ? 8.128 -8.348 -22.589 1.00 85.44 96 GLN A N 1
ATOM 775 C CA . GLN A 1 96 ? 8.602 -9.733 -22.673 1.00 85.44 96 GLN A CA 1
ATOM 776 C C . GLN A 1 96 ? 8.024 -10.458 -23.890 1.00 85.44 96 GLN A C 1
ATOM 778 O O . GLN A 1 96 ? 8.762 -11.140 -24.598 1.00 85.44 96 GLN A O 1
ATOM 783 N N . ASP A 1 97 ? 6.729 -10.287 -24.157 1.00 88.50 97 ASP A N 1
ATOM 784 C CA . ASP A 1 97 ? 6.056 -10.893 -25.306 1.00 88.50 97 ASP A CA 1
ATOM 785 C C . ASP A 1 97 ? 6.668 -10.374 -26.621 1.00 88.50 97 ASP A C 1
ATOM 787 O O . ASP A 1 97 ? 7.108 -11.168 -27.453 1.00 88.50 97 ASP A O 1
ATOM 791 N N . PHE A 1 98 ? 6.848 -9.054 -26.761 1.00 85.75 98 PHE A N 1
ATOM 792 C CA . PHE A 1 98 ? 7.527 -8.469 -27.925 1.00 85.75 98 PHE A CA 1
ATOM 793 C C . PHE A 1 98 ? 8.989 -8.905 -28.052 1.00 85.75 98 PHE A C 1
ATOM 795 O O . PHE A 1 98 ? 9.487 -9.070 -29.166 1.00 85.75 98 PHE A O 1
ATOM 802 N N . TYR A 1 99 ? 9.685 -9.108 -26.932 1.00 82.88 99 TYR A N 1
ATOM 803 C CA . TYR A 1 99 ? 11.044 -9.639 -26.945 1.00 82.88 99 TYR A CA 1
ATOM 804 C C . TYR A 1 99 ? 11.089 -11.078 -27.474 1.00 82.88 99 TYR A C 1
ATOM 806 O O . TYR A 1 99 ? 11.937 -11.400 -28.309 1.00 82.88 99 TYR A O 1
ATOM 814 N N . ASN A 1 100 ? 10.169 -11.935 -27.024 1.00 85.88 100 ASN A N 1
ATOM 815 C CA . ASN A 1 100 ? 10.059 -13.322 -27.484 1.00 85.88 100 ASN A CA 1
ATOM 816 C C . ASN A 1 100 ? 9.727 -13.397 -28.981 1.00 85.88 100 ASN A C 1
ATOM 818 O O . ASN A 1 100 ? 10.267 -14.248 -29.690 1.00 85.88 100 ASN A O 1
ATOM 822 N N . ASP A 1 101 ? 8.928 -12.449 -29.469 1.00 88.25 101 ASP A N 1
ATOM 823 C CA . ASP A 1 101 ? 8.594 -12.287 -30.886 1.00 88.25 101 ASP A CA 1
ATOM 824 C C . ASP A 1 101 ? 9.711 -11.615 -31.712 1.00 88.25 101 ASP A C 1
ATOM 826 O O . ASP A 1 101 ? 9.528 -11.352 -32.901 1.00 88.25 101 ASP A O 1
ATOM 830 N N . GLN A 1 102 ? 10.876 -11.339 -31.108 1.00 81.69 102 GLN A N 1
ATOM 831 C CA . GLN A 1 102 ? 12.037 -10.664 -31.715 1.00 81.69 102 GLN A CA 1
ATOM 832 C C . GLN A 1 102 ? 11.743 -9.242 -32.227 1.00 81.69 102 GLN A C 1
ATOM 834 O O . GLN A 1 102 ? 12.489 -8.683 -33.032 1.00 81.69 102 GLN A O 1
ATOM 839 N N . GLN A 1 103 ? 10.672 -8.620 -31.734 1.00 82.62 103 GLN A N 1
ATOM 840 C CA . GLN A 1 103 ? 10.280 -7.247 -32.045 1.00 82.62 103 GLN A CA 1
ATOM 841 C C . GLN A 1 103 ? 10.935 -6.285 -31.044 1.00 82.62 103 GLN A C 1
ATOM 843 O O . GLN A 1 103 ? 10.277 -5.675 -30.198 1.00 82.62 103 GLN A O 1
ATOM 848 N N . PHE A 1 104 ? 12.263 -6.163 -31.126 1.00 77.19 104 PHE A N 1
ATOM 849 C CA . PHE A 1 104 ? 13.081 -5.466 -30.124 1.00 77.19 104 PHE A CA 1
ATOM 850 C C . PHE A 1 104 ? 12.788 -3.961 -30.002 1.00 77.19 104 PHE A C 1
ATOM 852 O O . PHE A 1 104 ? 12.877 -3.417 -28.898 1.00 77.19 104 PHE A O 1
ATOM 859 N N . ASP A 1 105 ? 12.361 -3.306 -31.085 1.00 76.12 105 ASP A N 1
ATOM 860 C CA . ASP A 1 105 ? 11.945 -1.896 -31.072 1.00 76.12 105 ASP A CA 1
ATOM 861 C C . ASP A 1 105 ? 10.675 -1.679 -30.233 1.00 76.12 105 ASP A C 1
ATOM 863 O O . ASP A 1 105 ? 10.579 -0.738 -29.441 1.00 76.12 105 ASP A O 1
ATOM 867 N N . LEU A 1 106 ? 9.695 -2.580 -30.368 1.00 78.62 106 LEU A N 1
ATOM 868 C CA . LEU A 1 106 ? 8.439 -2.526 -29.617 1.00 78.62 106 LEU A CA 1
ATOM 869 C C . LEU A 1 106 ? 8.648 -2.931 -28.158 1.00 78.62 106 LEU A C 1
ATOM 871 O O . LEU A 1 106 ? 8.114 -2.279 -27.258 1.00 78.62 106 LEU A O 1
ATOM 875 N N . ALA A 1 107 ? 9.501 -3.930 -27.919 1.00 82.38 107 ALA A N 1
ATOM 876 C CA . ALA A 1 107 ? 9.919 -4.314 -26.577 1.00 82.38 107 ALA A CA 1
ATOM 877 C C . ALA A 1 107 ? 10.550 -3.127 -25.830 1.00 82.38 107 ALA A C 1
ATOM 879 O O . ALA A 1 107 ? 10.187 -2.862 -24.684 1.00 82.38 107 ALA A O 1
ATOM 880 N N . LYS A 1 108 ? 11.416 -2.346 -26.495 1.00 81.31 108 LYS A N 1
ATOM 881 C CA . LYS A 1 108 ? 12.026 -1.139 -25.914 1.00 81.31 108 LYS A CA 1
ATOM 882 C C . LYS A 1 108 ? 10.979 -0.099 -25.520 1.00 81.31 108 LYS A C 1
ATOM 884 O O . LYS A 1 108 ? 11.011 0.407 -24.404 1.00 81.31 108 LYS A O 1
ATOM 889 N N . ILE A 1 109 ? 10.019 0.189 -26.399 1.00 81.12 109 ILE A N 1
ATOM 890 C CA . ILE A 1 109 ? 8.954 1.165 -26.118 1.00 81.12 109 ILE A CA 1
ATOM 891 C C . ILE A 1 109 ? 8.126 0.747 -24.896 1.00 81.12 109 ILE A C 1
ATOM 893 O O . ILE A 1 109 ? 7.741 1.598 -24.090 1.00 81.12 109 ILE A O 1
ATOM 897 N N . CYS A 1 110 ? 7.828 -0.544 -24.751 1.00 82.12 110 CYS A N 1
ATOM 898 C CA . CYS A 1 110 ? 7.080 -1.047 -23.601 1.00 82.12 110 CYS A CA 1
ATOM 899 C C . CYS A 1 110 ? 7.904 -0.994 -22.309 1.00 82.12 110 CYS A C 1
ATOM 901 O O . CYS A 1 110 ? 7.387 -0.534 -21.288 1.00 82.12 110 CYS A O 1
ATOM 903 N N . VAL A 1 111 ? 9.192 -1.347 -22.365 1.00 82.56 111 VAL A N 1
ATOM 904 C CA . VAL A 1 111 ? 10.119 -1.203 -21.231 1.00 82.56 111 VAL A CA 1
ATOM 905 C C . VAL A 1 111 ? 10.275 0.245 -20.799 1.00 82.56 111 VAL A C 1
ATOM 907 O O . VAL A 1 111 ? 10.234 0.512 -19.606 1.00 82.56 111 VAL A O 1
ATOM 910 N N . ASP A 1 112 ? 10.421 1.194 -21.720 1.00 80.38 112 ASP A N 1
ATOM 911 C CA . ASP A 1 112 ? 10.609 2.609 -21.370 1.00 80.38 112 ASP A CA 1
ATOM 912 C C . ASP A 1 112 ? 9.407 3.172 -20.623 1.00 80.38 112 ASP A C 1
ATOM 914 O O . ASP A 1 112 ? 9.535 4.011 -19.729 1.00 80.38 112 ASP A O 1
ATOM 918 N N . LYS A 1 113 ? 8.216 2.689 -20.977 1.00 83.00 113 LYS A N 1
ATOM 919 C CA . LYS A 1 113 ? 6.990 3.025 -20.260 1.00 83.00 113 LYS A CA 1
ATOM 920 C C . LYS A 1 113 ? 6.948 2.352 -18.889 1.00 83.00 113 LYS A C 1
ATOM 922 O O . LYS A 1 113 ? 6.509 2.998 -17.948 1.00 83.00 113 LYS A O 1
ATOM 927 N N . ALA A 1 114 ? 7.430 1.116 -18.760 1.00 83.19 114 ALA A N 1
ATOM 928 C CA . ALA A 1 114 ? 7.551 0.439 -17.469 1.00 83.19 114 ALA A CA 1
ATOM 929 C C . ALA A 1 114 ? 8.601 1.105 -16.557 1.00 83.19 114 ALA A C 1
ATOM 931 O O . ALA A 1 114 ? 8.338 1.301 -15.378 1.00 83.19 114 ALA A O 1
ATOM 932 N N . LEU A 1 115 ? 9.743 1.549 -17.096 1.00 79.25 115 LEU A N 1
ATOM 933 C CA . LEU A 1 115 ? 10.800 2.250 -16.353 1.00 79.25 115 LEU A CA 1
ATOM 934 C C . LEU A 1 115 ? 10.299 3.550 -15.721 1.00 79.25 115 LEU A C 1
ATOM 936 O O . LEU A 1 115 ? 10.626 3.843 -14.578 1.00 79.25 115 LEU A O 1
ATOM 940 N N . ARG A 1 116 ? 9.445 4.300 -16.426 1.00 79.75 116 ARG A N 1
ATOM 941 C CA . ARG A 1 116 ? 8.809 5.516 -15.882 1.00 79.75 116 ARG A CA 1
ATOM 942 C C . ARG A 1 116 ? 7.852 5.237 -14.722 1.00 79.75 116 ARG A C 1
ATOM 944 O O . ARG A 1 116 ? 7.525 6.155 -13.983 1.00 79.75 116 ARG A O 1
ATOM 951 N N . LEU A 1 117 ? 7.389 3.996 -14.591 1.00 77.81 117 LEU A N 1
ATOM 952 C CA . LEU A 1 117 ? 6.477 3.542 -13.542 1.00 77.81 117 LEU A CA 1
ATOM 953 C C . LEU A 1 117 ? 7.203 2.706 -12.470 1.00 77.81 117 LEU A C 1
ATOM 955 O O . LEU A 1 117 ? 6.591 2.316 -11.477 1.00 77.81 117 LEU A O 1
ATOM 959 N N . ALA A 1 118 ? 8.499 2.428 -12.656 1.00 65.81 118 ALA A N 1
ATOM 960 C CA . ALA A 1 118 ? 9.255 1.482 -11.842 1.00 65.81 118 ALA A CA 1
ATOM 961 C C . ALA A 1 118 ? 9.462 1.963 -10.400 1.00 65.81 118 ALA A C 1
ATOM 963 O O . ALA A 1 118 ? 9.417 1.131 -9.495 1.00 65.81 118 ALA A O 1
ATOM 964 N N . GLU A 1 119 ? 9.595 3.279 -10.183 1.00 64.56 119 GLU A N 1
ATOM 965 C CA . GLU A 1 119 ? 9.765 3.901 -8.854 1.00 64.56 119 GLU A CA 1
ATOM 966 C C . GLU A 1 119 ? 8.611 3.583 -7.884 1.00 64.56 119 GLU A C 1
ATOM 968 O O . GLU A 1 119 ? 8.790 3.615 -6.668 1.00 64.56 119 GLU A O 1
ATOM 973 N N . TYR A 1 120 ? 7.440 3.223 -8.417 1.00 58.72 120 TYR A N 1
ATOM 974 C CA . TYR A 1 120 ? 6.222 2.935 -7.655 1.00 58.72 120 TYR A CA 1
ATOM 975 C C . TYR A 1 120 ? 5.936 1.428 -7.516 1.00 58.72 120 TYR A C 1
ATOM 977 O O . TYR A 1 120 ? 4.982 1.023 -6.846 1.00 58.72 120 TYR A O 1
ATOM 985 N N . SER A 1 121 ? 6.762 0.570 -8.130 1.00 61.66 121 SER A N 1
ATOM 986 C CA . SER A 1 121 ? 6.513 -0.872 -8.233 1.00 61.66 121 SER A CA 1
ATOM 987 C C . SER A 1 121 ? 7.486 -1.722 -7.414 1.00 61.66 121 SER A C 1
ATOM 989 O O . SER A 1 121 ? 8.688 -1.489 -7.412 1.00 61.66 121 SER A O 1
ATOM 991 N N . GLU A 1 122 ? 6.988 -2.776 -6.763 1.00 57.22 122 GLU A N 1
ATOM 992 C CA . GLU A 1 122 ? 7.837 -3.763 -6.067 1.00 57.22 122 GLU A CA 1
ATOM 993 C C . GLU A 1 122 ? 8.702 -4.593 -7.033 1.00 57.22 122 GLU A C 1
ATOM 995 O O . GLU A 1 122 ? 9.756 -5.096 -6.647 1.00 57.22 122 GLU A O 1
ATOM 1000 N N . SER A 1 123 ? 8.307 -4.660 -8.308 1.00 63.53 123 SER A N 1
ATOM 1001 C CA . SER A 1 123 ? 9.051 -5.306 -9.398 1.00 63.53 123 SER A CA 1
ATOM 1002 C C . SER A 1 123 ? 10.074 -4.385 -10.072 1.00 63.53 123 SER A C 1
ATOM 1004 O O . SER A 1 123 ? 10.531 -4.672 -11.176 1.00 63.53 123 SER A O 1
ATOM 1006 N N . GLU A 1 124 ? 10.483 -3.298 -9.414 1.00 67.56 124 GLU A N 1
ATOM 1007 C CA . GLU A 1 124 ? 11.497 -2.357 -9.903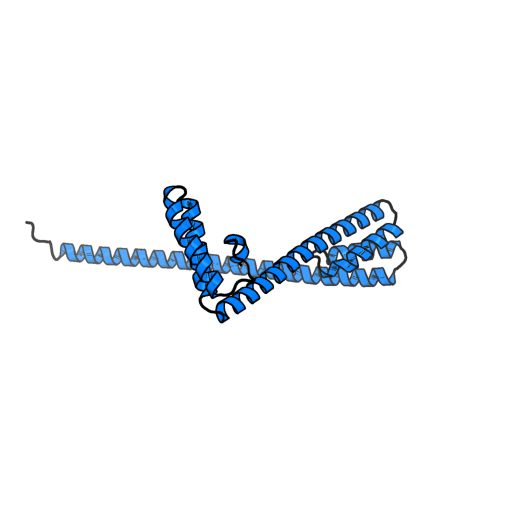 1.00 67.56 124 GLU A CA 1
ATOM 1008 C C . GLU A 1 124 ? 12.767 -3.077 -10.405 1.00 67.56 124 GLU A C 1
ATOM 1010 O O . GLU A 1 124 ? 13.270 -2.790 -11.492 1.00 67.56 124 GLU A O 1
ATOM 1015 N N . ALA A 1 125 ? 13.249 -4.083 -9.665 1.00 66.69 125 ALA A N 1
ATOM 1016 C CA . ALA A 1 125 ? 14.419 -4.876 -10.051 1.00 66.69 125 ALA A CA 1
ATOM 1017 C C . ALA A 1 125 ? 14.207 -5.680 -11.349 1.00 66.69 125 ALA A C 1
ATOM 1019 O O . ALA A 1 125 ? 15.130 -5.775 -12.162 1.00 66.69 125 ALA A O 1
ATOM 1020 N N . ASP A 1 126 ? 13.004 -6.218 -11.564 1.00 70.56 126 ASP A N 1
ATOM 1021 C CA . ASP A 1 126 ? 12.658 -6.973 -12.771 1.00 70.56 126 ASP A CA 1
ATOM 1022 C C . ASP A 1 126 ? 12.540 -6.044 -13.982 1.00 70.56 126 ASP A C 1
ATOM 1024 O O . ASP A 1 126 ? 13.021 -6.381 -15.065 1.00 70.56 126 ASP A O 1
ATOM 1028 N N . VAL A 1 127 ? 11.968 -4.848 -13.795 1.00 77.88 127 VAL A N 1
ATOM 1029 C CA . VAL A 1 127 ? 11.881 -3.817 -14.841 1.00 77.88 127 VAL A CA 1
ATOM 1030 C C . VAL A 1 127 ? 13.276 -3.417 -15.313 1.00 77.88 127 VAL A C 1
ATOM 1032 O O . VAL A 1 127 ? 13.537 -3.434 -16.516 1.00 77.88 127 VAL A O 1
ATOM 1035 N N . TYR A 1 128 ? 14.201 -3.133 -14.393 1.00 72.31 128 TYR A N 1
ATOM 1036 C CA . TYR A 1 128 ? 15.583 -2.800 -14.754 1.00 72.31 128 TYR A CA 1
ATOM 1037 C C . TYR A 1 128 ? 16.333 -3.973 -15.403 1.00 72.31 128 TYR A C 1
ATOM 1039 O O . TYR A 1 128 ? 17.119 -3.755 -16.327 1.00 72.31 128 TYR A O 1
ATOM 1047 N N . ALA A 1 129 ? 16.086 -5.214 -14.970 1.00 74.00 129 ALA A N 1
ATOM 1048 C CA . ALA A 1 129 ? 16.714 -6.399 -15.556 1.00 74.00 129 ALA A CA 1
ATOM 1049 C C . ALA A 1 129 ? 16.262 -6.638 -17.006 1.00 74.00 129 ALA A C 1
ATOM 1051 O O . ALA A 1 129 ? 17.095 -6.845 -17.893 1.00 74.00 129 ALA A O 1
ATOM 1052 N N . TRP A 1 130 ? 14.956 -6.557 -17.267 1.00 75.75 130 TRP A N 1
ATOM 1053 C CA . TRP A 1 130 ? 14.412 -6.673 -18.621 1.00 75.75 130 TRP A CA 1
ATOM 1054 C C . TRP A 1 130 ? 14.815 -5.500 -19.504 1.00 75.75 130 TRP A C 1
ATOM 1056 O O . TRP A 1 130 ? 15.118 -5.702 -20.680 1.00 75.75 130 TRP A O 1
ATOM 1066 N N . ALA A 1 131 ? 14.909 -4.297 -18.935 1.00 78.62 131 ALA A N 1
ATOM 1067 C CA . ALA A 1 131 ? 15.436 -3.152 -19.652 1.00 78.62 131 ALA A CA 1
ATOM 1068 C C . ALA A 1 131 ? 16.875 -3.377 -20.103 1.00 78.62 131 ALA A C 1
ATOM 1070 O O . ALA A 1 131 ? 17.165 -3.233 -21.285 1.00 78.62 131 ALA A O 1
ATOM 1071 N N . ALA A 1 132 ? 17.757 -3.828 -19.212 1.00 73.38 132 ALA A N 1
ATOM 1072 C CA . ALA A 1 132 ? 19.131 -4.149 -19.582 1.00 73.38 132 ALA A CA 1
ATOM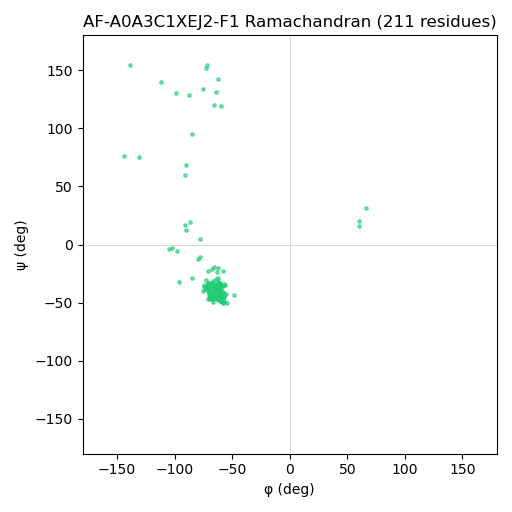 1073 C C . ALA A 1 132 ? 19.195 -5.168 -20.735 1.00 73.38 132 ALA A C 1
ATOM 1075 O O . ALA A 1 132 ? 19.947 -4.979 -21.688 1.00 73.38 132 ALA A O 1
ATOM 1076 N N . TYR A 1 133 ? 18.355 -6.205 -20.694 1.00 73.94 133 TYR A N 1
ATOM 1077 C CA . TYR A 1 133 ? 18.327 -7.255 -21.713 1.00 73.94 133 TYR A CA 1
ATOM 1078 C C . TYR A 1 133 ? 17.818 -6.770 -23.081 1.00 73.94 133 TYR A C 1
ATOM 1080 O O . TYR A 1 133 ? 18.360 -7.135 -24.125 1.00 73.94 133 TYR A O 1
ATOM 1088 N N . ILE A 1 134 ? 16.792 -5.918 -23.086 1.00 76.94 134 ILE A N 1
ATOM 1089 C CA . ILE A 1 134 ? 16.198 -5.353 -24.305 1.00 76.94 134 ILE A CA 1
ATOM 1090 C C . ILE A 1 134 ? 17.097 -4.272 -24.915 1.00 76.94 134 ILE A C 1
ATOM 1092 O O . ILE A 1 134 ? 17.209 -4.180 -26.137 1.00 76.94 134 ILE A O 1
ATOM 1096 N N . TYR A 1 135 ? 17.774 -3.477 -24.090 1.00 73.69 135 TYR A N 1
ATOM 1097 C CA . TYR A 1 135 ? 18.720 -2.464 -24.554 1.00 73.69 135 TYR A CA 1
ATOM 1098 C C . TYR A 1 135 ? 20.013 -3.078 -25.112 1.00 73.69 135 TYR A C 1
ATOM 1100 O O . TYR A 1 135 ? 20.532 -2.575 -26.107 1.00 73.69 135 TYR A O 1
ATOM 1108 N N . ASP A 1 136 ? 20.488 -4.194 -24.546 1.00 72.25 136 ASP A N 1
ATOM 1109 C CA . ASP A 1 136 ? 21.646 -4.945 -25.060 1.00 72.25 136 ASP A CA 1
ATOM 1110 C C . ASP A 1 136 ? 21.386 -5.487 -26.476 1.00 72.25 136 ASP A C 1
ATOM 1112 O O . ASP A 1 136 ? 22.221 -5.352 -27.370 1.00 72.25 136 ASP A O 1
ATOM 1116 N N . LYS A 1 137 ? 20.179 -6.013 -26.724 1.00 70.44 137 LYS A N 1
ATOM 1117 C CA . LYS A 1 137 ? 19.770 -6.486 -28.059 1.00 70.44 137 LYS A CA 1
ATOM 1118 C C . LYS A 1 137 ? 19.532 -5.379 -29.080 1.00 70.44 137 LYS A C 1
ATOM 1120 O O . LYS A 1 137 ? 19.635 -5.650 -30.270 1.00 70.44 137 LYS A O 1
ATOM 1125 N N . ASN A 1 138 ? 19.258 -4.158 -28.629 1.00 65.62 138 ASN A N 1
ATOM 1126 C CA . ASN A 1 138 ? 19.106 -2.979 -29.484 1.00 65.62 138 ASN A CA 1
ATOM 1127 C C . ASN A 1 138 ? 20.429 -2.214 -29.699 1.00 65.62 138 ASN A C 1
ATOM 1129 O O . ASN A 1 138 ? 20.401 -1.052 -30.092 1.00 65.62 138 ASN A O 1
ATOM 1133 N N . GLU A 1 139 ? 21.582 -2.833 -29.409 1.00 66.44 139 GLU A N 1
ATOM 1134 C CA . GLU A 1 139 ? 22.927 -2.245 -29.555 1.00 66.44 139 GLU A CA 1
ATOM 1135 C C . GLU A 1 139 ? 23.167 -0.968 -28.711 1.00 66.44 139 GLU A C 1
ATOM 1137 O O . GLU A 1 139 ? 24.160 -0.259 -28.886 1.00 66.44 139 GLU A O 1
ATOM 1142 N N . LEU A 1 140 ? 22.310 -0.694 -27.719 1.00 62.62 140 LEU A N 1
ATOM 1143 C CA . LEU A 1 140 ? 22.423 0.433 -26.782 1.00 62.62 140 LEU A CA 1
ATOM 1144 C C . LEU A 1 140 ? 23.217 0.015 -25.538 1.00 62.62 140 LEU A C 1
ATOM 1146 O O . LEU A 1 140 ? 22.740 0.042 -24.403 1.00 62.62 140 LEU A O 1
ATOM 1150 N N . PHE A 1 141 ? 24.460 -0.399 -25.770 1.00 52.56 141 PHE A N 1
ATOM 1151 C CA . PHE A 1 141 ? 25.305 -1.104 -24.800 1.00 52.56 141 PHE A CA 1
ATOM 1152 C C . PHE A 1 141 ? 25.620 -0.308 -23.513 1.00 52.56 141 PHE A C 1
ATOM 1154 O O . PHE A 1 141 ? 25.732 -0.880 -22.425 1.00 52.56 141 PHE A O 1
ATOM 1161 N N . LEU A 1 142 ? 25.744 1.020 -23.618 1.00 52.56 142 LEU A N 1
ATOM 1162 C CA . LEU A 1 142 ? 25.986 1.917 -22.477 1.00 52.56 142 LEU A CA 1
ATOM 1163 C C . LEU A 1 142 ? 24.759 2.018 -21.556 1.00 52.56 142 LEU A C 1
ATOM 1165 O O . LEU A 1 142 ? 24.890 1.917 -20.332 1.00 52.56 142 LEU A O 1
ATOM 1169 N N . ASP A 1 143 ? 23.570 2.134 -22.143 1.00 61.19 143 ASP A N 1
ATOM 1170 C CA . ASP A 1 143 ? 22.307 2.189 -21.406 1.00 61.19 143 ASP A CA 1
ATOM 1171 C C . ASP A 1 143 ? 21.999 0.823 -20.772 1.00 61.19 143 ASP A C 1
ATOM 1173 O O . ASP A 1 143 ? 21.678 0.749 -19.587 1.00 61.19 143 ASP A O 1
ATOM 1177 N N . ALA A 1 144 ? 22.237 -0.274 -21.499 1.00 59.03 144 ALA A N 1
ATOM 1178 C CA . ALA A 1 144 ? 22.083 -1.639 -20.994 1.00 59.03 144 ALA A CA 1
ATOM 1179 C C . ALA A 1 144 ? 22.980 -1.935 -19.779 1.00 59.03 144 ALA A C 1
ATOM 1181 O O . ALA A 1 144 ? 22.526 -2.495 -18.778 1.00 59.03 144 ALA A O 1
ATOM 1182 N N . SER A 1 145 ? 24.249 -1.519 -19.839 1.00 59.34 145 SER A N 1
ATOM 1183 C CA . SER A 1 145 ? 25.217 -1.734 -18.757 1.00 59.34 145 SER A CA 1
ATOM 1184 C C . SER A 1 145 ? 24.860 -0.944 -17.494 1.00 59.34 145 SER A C 1
ATOM 1186 O O . SER A 1 145 ? 24.987 -1.461 -16.382 1.00 59.34 145 SER A O 1
ATOM 1188 N N . SER A 1 146 ? 24.388 0.298 -17.647 1.00 65.88 146 SER A N 1
ATOM 1189 C CA . SER A 1 146 ? 23.965 1.123 -16.508 1.00 65.88 146 SER A CA 1
ATOM 1190 C C . SER A 1 146 ? 22.686 0.587 -15.857 1.00 65.88 146 SER A C 1
ATOM 1192 O O . SER A 1 146 ? 22.646 0.424 -14.637 1.00 65.88 146 SER A O 1
ATOM 1194 N N . LEU A 1 147 ? 21.683 0.206 -16.653 1.00 61.62 147 LEU A N 1
ATOM 1195 C CA . LEU A 1 147 ? 20.437 -0.397 -16.168 1.00 61.62 147 LEU A CA 1
ATOM 1196 C C . LEU A 1 147 ? 20.690 -1.754 -15.491 1.00 61.62 147 LEU A C 1
ATOM 1198 O O . LEU A 1 147 ? 20.135 -2.024 -14.426 1.00 61.62 147 LEU A O 1
ATOM 1202 N N . GLY A 1 148 ? 21.602 -2.570 -16.029 1.00 56.28 148 GLY A N 1
ATOM 1203 C CA . GLY A 1 148 ? 22.025 -3.830 -15.410 1.00 56.28 148 GLY A CA 1
ATOM 1204 C C . GLY A 1 148 ? 22.716 -3.632 -14.056 1.00 56.28 148 GLY A C 1
ATOM 1205 O O . GLY A 1 148 ? 22.477 -4.392 -13.113 1.00 56.28 148 GLY A O 1
ATOM 1206 N N . PHE A 1 149 ? 23.520 -2.574 -13.913 1.00 67.12 149 PHE A N 1
ATOM 1207 C CA . PHE A 1 149 ? 24.114 -2.198 -12.628 1.00 67.12 149 PHE A CA 1
ATOM 1208 C C . PHE A 1 149 ? 23.049 -1.784 -11.599 1.00 67.12 149 PHE A C 1
ATOM 1210 O O . PHE A 1 149 ? 23.107 -2.233 -10.449 1.00 67.12 149 PHE A O 1
ATOM 1217 N N . PHE A 1 150 ? 22.049 -0.991 -12.002 1.00 62.06 150 PHE A N 1
ATOM 1218 C CA . PHE A 1 150 ? 20.925 -0.622 -11.132 1.00 62.06 150 PHE A CA 1
ATOM 1219 C C . PHE A 1 150 ? 20.098 -1.842 -10.703 1.00 62.06 150 PHE A C 1
ATOM 1221 O O . PHE A 1 150 ? 19.828 -1.993 -9.509 1.00 62.06 150 PHE A O 1
ATOM 1228 N N . ALA A 1 151 ? 19.796 -2.764 -11.624 1.00 56.38 151 ALA A N 1
ATOM 1229 C CA . ALA A 1 151 ? 19.093 -4.013 -11.318 1.00 56.38 151 ALA A CA 1
ATOM 1230 C C . ALA A 1 151 ? 19.845 -4.860 -10.277 1.00 56.38 151 ALA A C 1
ATOM 1232 O O . ALA A 1 151 ? 19.266 -5.301 -9.282 1.00 56.38 151 ALA A O 1
ATOM 1233 N N . MET A 1 152 ? 21.159 -5.047 -10.457 1.00 62.16 152 MET A N 1
ATOM 1234 C CA . MET A 1 152 ? 21.981 -5.816 -9.516 1.00 62.16 152 MET A CA 1
ATOM 1235 C C . MET A 1 152 ? 22.085 -5.153 -8.143 1.00 62.16 152 MET A C 1
ATOM 1237 O O . MET A 1 152 ? 22.003 -5.838 -7.121 1.00 62.16 152 MET A O 1
ATOM 1241 N N . LYS A 1 153 ? 22.235 -3.824 -8.096 1.00 69.00 153 LYS A N 1
ATOM 1242 C CA . LYS A 1 153 ? 22.251 -3.079 -6.833 1.00 69.00 153 LYS A CA 1
ATOM 1243 C C . LYS A 1 153 ? 20.931 -3.258 -6.082 1.00 69.00 153 LYS A C 1
ATOM 1245 O O . LYS A 1 153 ? 20.947 -3.574 -4.894 1.00 69.00 153 LYS A O 1
ATOM 1250 N N . ARG A 1 154 ? 19.800 -3.126 -6.781 1.00 59.25 154 ARG A N 1
ATOM 1251 C CA . ARG A 1 154 ? 18.468 -3.236 -6.180 1.00 59.25 154 ARG A CA 1
ATOM 1252 C C . ARG A 1 154 ? 18.153 -4.650 -5.705 1.00 59.25 154 ARG A C 1
ATOM 1254 O O . ARG A 1 154 ? 17.638 -4.822 -4.603 1.00 59.25 154 ARG A O 1
ATOM 1261 N N . LYS A 1 155 ? 18.552 -5.666 -6.475 1.00 59.94 155 LYS A N 1
ATOM 1262 C CA . LY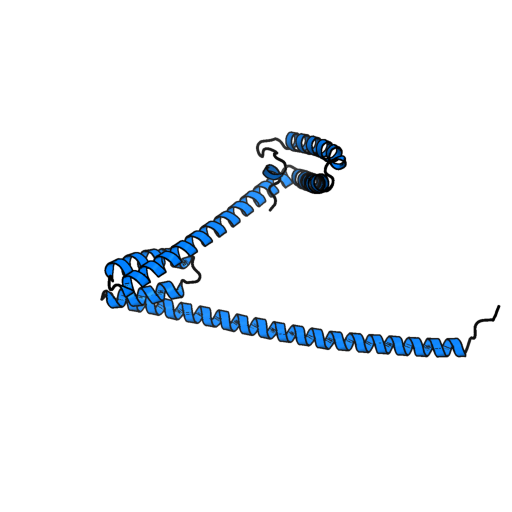S A 1 155 ? 18.466 -7.075 -6.068 1.00 59.94 155 LYS A CA 1
ATOM 1263 C C . LYS A 1 155 ? 19.228 -7.336 -4.767 1.00 59.94 155 LYS A C 1
ATOM 1265 O O . LYS A 1 155 ? 18.683 -7.951 -3.859 1.00 59.94 155 LYS A O 1
ATOM 1270 N N . LYS A 1 156 ? 20.449 -6.809 -4.638 1.00 62.94 156 LYS A N 1
ATOM 1271 C CA . LYS A 1 156 ? 21.263 -6.958 -3.421 1.00 62.94 156 LYS A CA 1
ATOM 1272 C C . LYS A 1 156 ? 20.638 -6.263 -2.204 1.00 62.94 156 LYS A C 1
ATOM 1274 O O . LYS A 1 156 ? 20.714 -6.780 -1.093 1.00 62.94 156 LYS A O 1
ATOM 1279 N N . GLU A 1 157 ? 20.008 -5.105 -2.400 1.00 64.44 157 GLU A N 1
ATOM 1280 C CA . GLU A 1 157 ? 19.244 -4.422 -1.345 1.00 64.44 157 GLU A CA 1
ATOM 1281 C C . GLU A 1 157 ? 18.017 -5.237 -0.909 1.00 64.44 157 GLU A C 1
ATOM 1283 O O . GLU A 1 157 ? 17.725 -5.314 0.285 1.00 64.44 157 GLU A O 1
ATOM 1288 N N . LEU A 1 158 ? 17.318 -5.874 -1.852 1.00 56.47 158 LEU A N 1
ATOM 1289 C CA . LEU A 1 158 ? 16.180 -6.746 -1.558 1.00 56.47 158 LEU A CA 1
ATOM 1290 C C . LEU A 1 158 ? 16.618 -8.016 -0.814 1.00 56.47 158 LEU A C 1
ATOM 1292 O O . LEU A 1 158 ? 16.014 -8.366 0.195 1.00 56.47 158 LEU A O 1
ATOM 1296 N N . GLU A 1 159 ? 17.705 -8.658 -1.249 1.00 60.47 159 GLU A N 1
ATOM 1297 C CA . GLU A 1 159 ? 18.313 -9.804 -0.559 1.00 60.47 159 GLU A CA 1
ATOM 1298 C C . GLU A 1 159 ? 18.708 -9.449 0.882 1.00 60.47 159 GLU A C 1
ATOM 1300 O O . GLU A 1 159 ? 18.432 -10.216 1.802 1.00 60.47 159 GLU A O 1
ATOM 1305 N N . ALA A 1 160 ? 19.273 -8.258 1.108 1.00 63.44 160 ALA A N 1
ATOM 1306 C CA . ALA A 1 160 ? 19.608 -7.783 2.449 1.00 63.44 160 ALA A CA 1
ATOM 1307 C C . ALA A 1 160 ? 18.362 -7.563 3.326 1.00 63.44 160 ALA A C 1
ATOM 1309 O O . ALA A 1 160 ? 18.372 -7.907 4.507 1.00 63.44 160 ALA A O 1
ATOM 1310 N N . LYS A 1 161 ? 17.272 -7.030 2.758 1.00 61.53 161 LYS A N 1
ATOM 1311 C CA . LYS A 1 161 ? 15.990 -6.871 3.468 1.00 61.53 161 LYS A CA 1
ATOM 1312 C C . LYS A 1 161 ? 15.350 -8.215 3.809 1.00 61.53 161 LYS A C 1
ATOM 1314 O O . LYS A 1 161 ? 14.853 -8.378 4.917 1.00 61.53 161 LYS A O 1
ATOM 1319 N N . ILE A 1 162 ? 15.383 -9.174 2.884 1.00 59.44 162 ILE A N 1
ATOM 1320 C CA . ILE A 1 162 ? 14.881 -10.537 3.102 1.00 59.44 162 ILE A CA 1
ATOM 1321 C C . ILE A 1 162 ? 15.692 -11.222 4.206 1.00 59.44 162 ILE A C 1
ATOM 1323 O O . ILE A 1 162 ? 15.111 -11.795 5.122 1.00 59.44 162 ILE A O 1
ATOM 1327 N N . GLN A 1 163 ? 17.020 -11.105 4.173 1.00 62.91 163 GLN A N 1
ATOM 1328 C CA . GLN A 1 163 ? 17.894 -11.643 5.213 1.00 62.91 163 GLN A CA 1
ATOM 1329 C C . GLN A 1 163 ? 17.605 -11.013 6.585 1.00 62.91 163 GLN A C 1
ATOM 1331 O O . GLN A 1 163 ? 17.453 -11.733 7.569 1.00 62.91 163 GLN A O 1
ATOM 1336 N N . ALA A 1 164 ? 17.431 -9.689 6.647 1.00 64.94 164 ALA A N 1
ATOM 1337 C CA . ALA A 1 164 ? 17.046 -8.994 7.875 1.00 64.94 164 ALA A CA 1
ATOM 1338 C C . ALA A 1 164 ? 15.660 -9.430 8.390 1.00 64.94 164 ALA A C 1
ATOM 1340 O O . ALA A 1 164 ? 15.466 -9.577 9.595 1.00 64.94 164 ALA A O 1
ATOM 1341 N N . ALA A 1 165 ? 14.701 -9.686 7.494 1.00 57.19 165 ALA A N 1
ATOM 1342 C CA . ALA A 1 165 ? 13.388 -10.216 7.855 1.00 57.19 165 ALA A CA 1
ATOM 1343 C C . ALA A 1 165 ? 13.476 -11.654 8.397 1.00 57.19 165 ALA A C 1
ATOM 1345 O O . ALA A 1 165 ? 12.831 -11.968 9.396 1.00 57.19 165 ALA A O 1
ATOM 1346 N N . TYR A 1 166 ? 14.311 -12.514 7.803 1.00 59.34 166 TYR A N 1
ATOM 1347 C CA . TYR A 1 166 ? 14.581 -13.858 8.325 1.00 59.34 166 TYR A CA 1
ATOM 1348 C C . TYR A 1 166 ? 15.232 -13.828 9.709 1.00 59.34 166 TYR A C 1
ATOM 1350 O O . TYR A 1 166 ? 14.840 -14.597 10.586 1.00 59.34 166 TYR A O 1
ATOM 1358 N N . GLU A 1 167 ? 16.187 -12.929 9.935 1.00 70.31 167 GLU A N 1
ATOM 1359 C CA . GLU A 1 167 ? 16.828 -12.747 11.242 1.00 70.31 167 GLU A CA 1
ATOM 1360 C C . GLU A 1 167 ? 15.840 -12.218 12.291 1.00 70.31 167 GLU A C 1
ATOM 1362 O O . GLU A 1 167 ? 15.818 -12.711 13.421 1.00 70.31 167 GLU A O 1
ATOM 1367 N N . ALA A 1 168 ? 14.958 -11.289 11.910 1.00 66.38 168 ALA A N 1
ATOM 1368 C CA . ALA A 1 168 ? 13.889 -10.792 12.773 1.00 66.38 168 ALA A CA 1
ATOM 1369 C C . ALA A 1 168 ? 12.872 -11.890 13.132 1.00 66.38 168 ALA A C 1
ATOM 1371 O O . ALA A 1 168 ? 12.528 -12.041 14.303 1.00 66.38 168 ALA A O 1
ATOM 1372 N N . MET A 1 169 ? 12.440 -12.709 12.167 1.00 62.41 169 MET A N 1
ATOM 1373 C CA . MET A 1 169 ? 11.552 -13.851 12.430 1.00 62.41 169 MET A CA 1
ATOM 1374 C C . MET A 1 169 ? 12.227 -14.916 13.299 1.00 62.41 169 MET A C 1
ATOM 1376 O O . MET A 1 169 ? 11.627 -15.397 14.255 1.00 62.41 169 MET A O 1
ATOM 1380 N N . SER A 1 170 ? 13.498 -15.241 13.037 1.00 67.81 170 SER A N 1
ATOM 1381 C CA . SER A 1 170 ? 14.263 -16.167 13.881 1.00 67.81 170 SER A CA 1
ATOM 1382 C C . SER A 1 170 ? 14.432 -15.634 15.306 1.00 67.81 170 SER A C 1
ATOM 1384 O O . SER A 1 170 ? 14.505 -16.423 16.248 1.00 67.81 170 SER A O 1
ATOM 1386 N N . SER A 1 171 ? 14.506 -14.313 15.483 1.00 67.00 171 SER A N 1
ATOM 1387 C CA . SER A 1 171 ? 14.524 -13.678 16.800 1.00 67.00 171 SER A CA 1
ATOM 1388 C C . SER A 1 171 ? 13.160 -13.786 17.493 1.00 67.00 171 SER A C 1
ATOM 1390 O O . SER A 1 171 ? 13.106 -14.145 18.668 1.00 67.00 171 SER A O 1
ATOM 1392 N N . ILE A 1 172 ? 12.053 -13.594 16.775 1.00 63.09 172 ILE A N 1
ATOM 1393 C CA . ILE A 1 172 ? 10.696 -13.772 17.319 1.00 63.09 172 ILE A CA 1
ATOM 1394 C C . ILE A 1 172 ? 10.465 -15.225 17.765 1.00 63.09 172 ILE A C 1
ATOM 1396 O O . ILE A 1 172 ? 10.047 -15.442 18.901 1.00 63.09 172 ILE A O 1
ATOM 1400 N N . ASP A 1 173 ? 10.869 -16.217 16.967 1.00 64.62 173 ASP A N 1
ATOM 1401 C CA . ASP A 1 173 ? 10.828 -17.640 17.348 1.00 64.62 173 ASP A CA 1
ATOM 1402 C C . ASP A 1 173 ? 11.635 -17.928 18.626 1.00 64.62 173 ASP A C 1
ATOM 1404 O O . ASP A 1 173 ? 11.269 -18.777 19.448 1.00 64.62 173 ASP A O 1
ATOM 1408 N N . THR A 1 174 ? 12.760 -17.230 18.822 1.00 65.38 174 THR A N 1
ATOM 1409 C CA . THR A 1 174 ? 13.548 -17.360 20.057 1.00 65.38 174 THR A CA 1
ATOM 1410 C C . THR A 1 174 ? 12.840 -16.725 21.251 1.00 65.38 174 THR A C 1
ATOM 1412 O O . THR A 1 174 ? 12.871 -17.298 22.339 1.00 65.38 174 THR A O 1
ATOM 1415 N N . VAL A 1 175 ? 12.138 -15.606 21.055 1.00 60.75 175 VAL A N 1
ATOM 1416 C CA . VAL A 1 175 ? 11.335 -14.946 22.092 1.00 60.75 175 VAL A CA 1
ATOM 1417 C C . VAL A 1 175 ? 10.126 -15.803 22.476 1.00 60.75 175 VAL A C 1
ATOM 1419 O O . VAL A 1 175 ? 9.891 -15.999 23.667 1.00 60.75 175 VAL A O 1
ATOM 1422 N N . GLU A 1 176 ? 9.417 -16.410 21.523 1.00 70.31 176 GLU A N 1
ATOM 1423 C CA . GLU A 1 176 ? 8.293 -17.315 21.808 1.00 70.31 176 GLU A CA 1
ATOM 1424 C C . GLU A 1 176 ? 8.732 -18.572 22.567 1.00 70.31 176 GLU A C 1
ATOM 1426 O O . GLU A 1 176 ? 8.082 -18.978 23.534 1.00 70.31 176 GLU A O 1
ATOM 1431 N N . LYS A 1 177 ? 9.881 -19.163 22.208 1.00 69.38 177 LYS A N 1
ATOM 1432 C CA . LYS A 1 177 ? 10.463 -20.289 22.962 1.00 69.38 177 LYS A CA 1
ATOM 1433 C C . LYS A 1 177 ? 10.846 -19.893 24.384 1.00 69.38 177 LYS A C 1
ATOM 1435 O O . LYS A 1 177 ? 10.668 -20.685 25.311 1.00 69.38 177 LYS A O 1
ATOM 1440 N N . VAL A 1 178 ? 11.356 -18.679 24.572 1.00 63.84 178 VAL A N 1
ATOM 1441 C CA . VAL A 1 178 ? 11.684 -18.135 25.894 1.00 63.84 178 VAL A CA 1
ATOM 1442 C C . VAL A 1 178 ? 10.410 -17.903 26.711 1.00 63.84 178 VAL A C 1
ATOM 1444 O O . VAL A 1 178 ? 10.335 -18.374 27.846 1.00 63.84 178 VAL A O 1
ATOM 1447 N N . ILE A 1 179 ? 9.380 -17.282 26.134 1.00 65.44 179 ILE A N 1
ATOM 1448 C CA . ILE A 1 179 ? 8.072 -17.078 26.778 1.00 65.44 179 ILE A CA 1
ATOM 1449 C C . ILE A 1 179 ? 7.440 -18.423 27.154 1.00 65.44 179 ILE A C 1
ATOM 1451 O O . ILE A 1 179 ? 6.996 -18.596 28.288 1.00 65.44 179 ILE A O 1
ATOM 1455 N N . SER A 1 180 ? 7.466 -19.408 26.254 1.00 74.12 180 SER A N 1
ATOM 1456 C CA . SER A 1 180 ? 6.956 -20.758 26.512 1.00 74.12 180 SER A CA 1
ATOM 1457 C C . SER A 1 180 ? 7.693 -21.425 27.678 1.00 74.12 180 SER A C 1
ATOM 1459 O O . SER A 1 180 ? 7.056 -21.910 28.617 1.00 74.12 180 SER A O 1
ATOM 1461 N N . LYS A 1 181 ? 9.030 -21.349 27.700 1.00 71.06 181 LYS A N 1
ATOM 1462 C CA . LYS A 1 181 ? 9.855 -21.873 28.797 1.00 71.06 181 LYS A CA 1
ATOM 1463 C C . LYS A 1 181 ? 9.527 -21.210 30.139 1.00 71.06 181 LYS A C 1
ATOM 1465 O O . LYS A 1 181 ? 9.373 -21.913 31.136 1.00 71.06 181 LYS A O 1
ATOM 1470 N N . TYR A 1 182 ? 9.392 -19.885 30.176 1.00 58.53 182 TYR A N 1
ATOM 1471 C CA . TYR A 1 182 ? 9.040 -19.167 31.405 1.00 58.53 182 TYR A CA 1
ATOM 1472 C C . TYR A 1 182 ? 7.590 -19.420 31.841 1.00 58.53 182 TYR A C 1
ATOM 1474 O O . TYR A 1 182 ? 7.336 -19.542 33.036 1.00 58.53 182 TYR A O 1
ATOM 1482 N N . SER A 1 183 ? 6.655 -19.607 30.906 1.00 72.88 183 SER A N 1
ATOM 1483 C CA . SER A 1 183 ? 5.267 -19.968 31.226 1.00 72.88 183 SER A CA 1
ATOM 1484 C C . SER A 1 183 ? 5.141 -21.354 31.874 1.00 72.88 183 SER A C 1
ATOM 1486 O O . SER A 1 183 ? 4.312 -21.543 32.763 1.00 72.88 183 SER A O 1
ATOM 1488 N N . GLY A 1 184 ? 5.988 -22.314 31.480 1.00 78.44 184 GLY A N 1
ATOM 1489 C CA . GLY A 1 184 ? 6.062 -23.633 32.116 1.00 78.44 184 GLY A CA 1
ATOM 1490 C C . GLY A 1 184 ? 6.583 -23.556 33.552 1.00 78.44 184 GLY A C 1
ATOM 1491 O O . GLY A 1 184 ? 5.971 -24.114 34.458 1.00 78.44 184 GLY A O 1
ATOM 1492 N N . LEU A 1 185 ? 7.652 -22.784 33.769 1.00 76.94 185 LEU A N 1
ATOM 1493 C CA . LEU A 1 185 ? 8.228 -22.548 35.098 1.00 76.94 185 LEU A CA 1
ATOM 1494 C C . LEU A 1 185 ? 7.237 -21.883 36.065 1.00 76.94 185 LEU A C 1
ATOM 1496 O O . LEU A 1 185 ? 7.186 -22.255 37.233 1.00 76.94 185 LEU A O 1
ATOM 1500 N N . ILE A 1 186 ? 6.432 -20.929 35.587 1.00 74.81 186 ILE A N 1
ATOM 1501 C CA . ILE A 1 186 ? 5.400 -20.274 36.407 1.00 74.81 186 ILE A CA 1
ATOM 1502 C C . ILE A 1 186 ? 4.350 -21.295 36.870 1.00 74.81 186 ILE A C 1
ATOM 1504 O O . ILE A 1 186 ? 4.057 -21.363 38.060 1.00 74.81 186 ILE A O 1
ATOM 1508 N N . LYS A 1 187 ? 3.863 -22.160 35.971 1.00 80.75 187 LYS A N 1
ATOM 1509 C CA . LYS A 1 187 ? 2.886 -23.206 36.322 1.00 80.75 187 LYS A CA 1
ATOM 1510 C C . LYS A 1 187 ? 3.428 -24.224 37.327 1.00 80.75 187 LYS A C 1
ATOM 1512 O O . LYS A 1 187 ? 2.687 -24.691 38.187 1.00 80.75 187 LYS A O 1
ATOM 1517 N N . GLU A 1 188 ? 4.705 -24.586 37.227 1.00 82.31 188 GLU A N 1
ATOM 1518 C CA . GLU A 1 188 ? 5.346 -25.490 38.191 1.00 82.31 188 GLU A CA 1
ATOM 1519 C C . GLU A 1 188 ? 5.445 -24.863 39.589 1.00 82.31 188 GLU A C 1
ATOM 1521 O O . GLU A 1 188 ? 5.229 -25.548 40.591 1.00 82.31 188 GLU A O 1
ATOM 1526 N N . LEU A 1 189 ? 5.734 -23.560 39.666 1.00 77.06 189 LEU A N 1
ATOM 1527 C CA . LEU A 1 189 ? 5.771 -22.825 40.931 1.00 77.06 189 LEU A CA 1
ATOM 1528 C C . LEU A 1 189 ? 4.378 -22.708 41.560 1.00 77.06 189 LEU A C 1
ATOM 1530 O O . LEU A 1 189 ? 4.242 -22.989 42.748 1.00 77.06 189 LEU A O 1
ATOM 1534 N N . GLU A 1 190 ? 3.350 -22.400 40.767 1.00 79.06 190 GLU A N 1
ATOM 1535 C CA . GLU A 1 190 ? 1.954 -22.347 41.228 1.00 79.06 190 GLU A CA 1
ATOM 1536 C C . GLU A 1 190 ? 1.483 -23.708 41.764 1.00 79.06 190 GLU A C 1
ATOM 1538 O O . GLU A 1 190 ? 0.930 -23.797 42.860 1.00 79.06 190 GLU A O 1
ATOM 1543 N N . GLN A 1 191 ? 1.770 -24.804 41.052 1.00 81.12 191 GLN A N 1
ATOM 1544 C CA . GLN A 1 191 ? 1.430 -26.153 41.520 1.00 81.12 191 GLN A CA 1
ATOM 1545 C C . GLN A 1 191 ? 2.149 -26.522 42.817 1.00 81.12 191 GLN A C 1
ATOM 1547 O O . GLN A 1 191 ? 1.575 -27.192 43.685 1.00 81.12 191 GLN A O 1
ATOM 1552 N N . LYS A 1 192 ? 3.408 -26.099 42.958 1.00 82.19 192 LYS A N 1
ATOM 1553 C CA . LYS A 1 192 ? 4.183 -26.327 44.173 1.00 82.19 192 LYS A CA 1
ATOM 1554 C C . LYS A 1 192 ? 3.587 -25.556 45.348 1.00 82.19 192 LYS A C 1
ATOM 1556 O O . LYS A 1 192 ? 3.354 -26.163 46.392 1.00 82.19 192 LYS A O 1
ATOM 1561 N N . GLU A 1 193 ? 3.252 -24.286 45.159 1.00 78.69 193 GLU A N 1
ATOM 1562 C CA . GLU A 1 193 ? 2.618 -23.448 46.178 1.00 78.69 193 GLU A CA 1
ATOM 1563 C C . GLU A 1 193 ? 1.245 -24.004 46.596 1.00 78.69 193 GLU A C 1
ATOM 1565 O O . GLU A 1 193 ? 0.986 -24.202 47.783 1.00 78.69 193 GLU A O 1
ATOM 1570 N N . GLU A 1 194 ? 0.402 -24.414 45.645 1.00 80.25 194 GLU A N 1
ATOM 1571 C CA . GLU A 1 194 ? -0.871 -25.084 45.945 1.00 80.25 194 GLU A CA 1
ATOM 1572 C C . GLU A 1 194 ? -0.695 -26.414 46.692 1.00 80.25 194 GLU A C 1
ATOM 1574 O O . GLU A 1 194 ? -1.557 -26.828 47.477 1.00 80.25 194 GLU A O 1
ATOM 1579 N N . SER A 1 195 ? 0.380 -27.153 46.407 1.00 78.94 195 SER A N 1
ATOM 1580 C CA . SER A 1 195 ? 0.676 -28.411 47.097 1.00 78.94 195 SER A CA 1
ATOM 1581 C C . SER A 1 195 ? 1.116 -28.171 48.543 1.00 78.94 195 SER A C 1
ATOM 1583 O O . SER A 1 195 ? 0.700 -28.912 49.440 1.00 78.94 195 SER A O 1
ATOM 1585 N N . GLU A 1 196 ? 1.880 -27.103 48.778 1.00 80.00 196 GLU A N 1
ATOM 1586 C CA . GLU A 1 196 ? 2.327 -26.667 50.100 1.00 80.00 196 GLU A CA 1
ATOM 1587 C C . GLU A 1 196 ? 1.145 -26.145 50.925 1.00 80.00 196 GLU A C 1
ATOM 1589 O O . GLU A 1 196 ? 0.941 -26.610 52.049 1.00 80.00 196 GLU A O 1
ATOM 1594 N N . ILE A 1 197 ? 0.284 -25.303 50.341 1.00 76.50 197 ILE A N 1
ATOM 1595 C CA . ILE A 1 197 ? -0.957 -24.823 50.973 1.00 76.50 197 ILE A CA 1
ATOM 1596 C C . ILE A 1 197 ? -1.852 -26.006 51.364 1.00 76.50 197 ILE A C 1
ATOM 1598 O O . ILE A 1 197 ? -2.245 -26.125 52.526 1.00 76.50 197 ILE A O 1
ATOM 1602 N N . ARG A 1 198 ? -2.096 -26.962 50.455 1.00 76.62 198 ARG A N 1
ATOM 1603 C CA . ARG A 1 198 ? -2.871 -28.184 50.762 1.00 76.62 198 ARG A CA 1
ATOM 1604 C C . ARG A 1 198 ? -2.220 -29.064 51.830 1.00 76.62 198 ARG A C 1
ATOM 1606 O O . ARG A 1 198 ? -2.912 -29.827 52.512 1.00 76.62 198 ARG A O 1
ATOM 1613 N N . GLY A 1 199 ? -0.896 -29.032 51.951 1.00 77.94 199 GLY A N 1
ATOM 1614 C CA . GLY A 1 199 ? -0.159 -29.702 53.023 1.00 77.94 199 GLY A CA 1
ATOM 1615 C C . GLY A 1 199 ? -0.410 -29.042 54.380 1.00 77.94 199 GLY A C 1
ATOM 1616 O O . GLY A 1 199 ? -0.716 -29.726 55.364 1.00 77.94 199 GLY A O 1
ATOM 1617 N N . VAL A 1 200 ? -0.361 -27.711 54.425 1.00 74.06 200 VAL A N 1
ATOM 1618 C CA . VAL A 1 200 ? -0.645 -26.914 55.626 1.00 74.06 200 VAL A CA 1
ATOM 1619 C C . VAL A 1 200 ? -2.107 -27.064 56.052 1.00 74.06 200 VAL A C 1
ATOM 1621 O O . VAL A 1 200 ? -2.367 -27.349 57.221 1.00 74.06 200 VAL A O 1
ATOM 1624 N N . GLU A 1 201 ? -3.061 -26.990 55.123 1.00 72.25 201 GLU A N 1
ATOM 1625 C CA . GLU A 1 201 ? -4.492 -27.183 55.405 1.00 72.25 201 GLU A CA 1
ATOM 1626 C C . GLU A 1 201 ? -4.795 -28.566 55.986 1.00 72.25 201 GLU A C 1
ATOM 1628 O O . GLU A 1 201 ? -5.532 -28.680 56.968 1.00 72.25 201 GLU A O 1
ATOM 1633 N N . ARG A 1 202 ? -4.190 -29.630 55.436 1.00 76.44 202 ARG A N 1
ATOM 1634 C CA . ARG A 1 202 ? -4.310 -30.989 55.993 1.00 76.44 202 ARG A CA 1
ATOM 1635 C C . ARG A 1 202 ? -3.761 -31.067 57.414 1.00 76.44 202 ARG A C 1
ATOM 1637 O O . ARG A 1 202 ? -4.385 -31.680 58.282 1.00 76.44 202 ARG A O 1
ATOM 1644 N N . THR A 1 203 ? -2.630 -30.415 57.664 1.00 75.00 203 THR A N 1
ATOM 1645 C CA . THR A 1 203 ? -2.003 -30.370 58.992 1.00 75.00 203 THR A CA 1
ATOM 1646 C C . THR A 1 203 ? -2.878 -29.616 59.998 1.00 75.00 203 THR A C 1
ATOM 1648 O O . THR A 1 203 ? -3.043 -30.066 61.132 1.00 75.00 203 THR A O 1
ATOM 1651 N N . LEU A 1 204 ? -3.491 -28.503 59.586 1.00 70.81 204 LEU A N 1
ATOM 1652 C CA . LEU A 1 204 ? -4.408 -27.716 60.415 1.00 70.81 204 LEU A CA 1
ATOM 1653 C C . LEU A 1 204 ? -5.707 -28.473 60.715 1.00 70.81 204 LEU A C 1
ATOM 1655 O O . LEU A 1 204 ? -6.098 -28.544 61.879 1.00 70.81 204 LEU A O 1
ATOM 1659 N N . ARG A 1 205 ? -6.325 -29.121 59.716 1.00 73.69 205 ARG A N 1
ATOM 1660 C CA . ARG A 1 205 ? -7.517 -29.975 59.908 1.00 73.69 205 ARG A CA 1
ATOM 1661 C C . ARG A 1 205 ? -7.268 -31.139 60.862 1.00 73.69 205 ARG A C 1
ATOM 1663 O O . ARG A 1 205 ? -8.163 -31.506 61.614 1.00 73.69 205 ARG A O 1
ATOM 1670 N N . SER A 1 206 ? -6.066 -31.717 60.836 1.00 75.06 206 SER A N 1
ATOM 1671 C CA . SER A 1 206 ? -5.686 -32.791 61.758 1.00 75.06 206 SER A CA 1
ATOM 1672 C C . SER A 1 206 ? -5.483 -32.298 63.192 1.00 75.06 206 SER A C 1
ATOM 1674 O O . SER A 1 206 ? -5.720 -33.066 64.121 1.00 75.06 206 SER A O 1
ATOM 1676 N N . LYS A 1 207 ? -5.007 -31.062 63.387 1.00 74.50 207 LYS A N 1
ATOM 1677 C CA . LYS A 1 207 ? -4.751 -30.492 64.721 1.00 74.50 207 LYS A CA 1
ATOM 1678 C C . LYS A 1 207 ? -5.992 -29.869 65.360 1.00 74.50 207 LYS A C 1
ATOM 1680 O O . LYS A 1 207 ? -6.088 -29.862 66.583 1.00 74.50 207 LYS A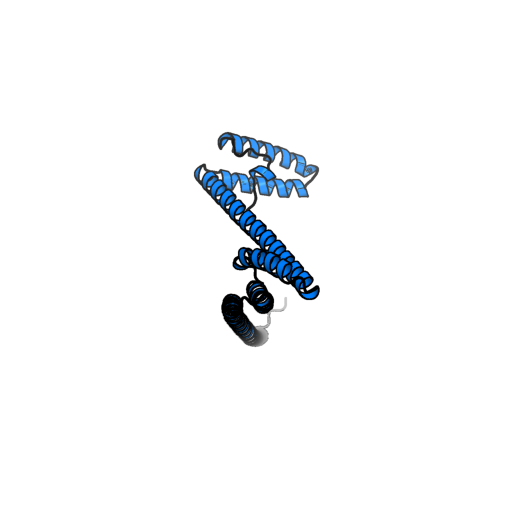 O 1
ATOM 1685 N N . TYR A 1 208 ? -6.928 -29.375 64.553 1.00 72.75 208 TYR A N 1
ATOM 1686 C CA . TYR A 1 208 ? -8.146 -28.702 65.005 1.00 72.75 208 TYR A CA 1
ATOM 1687 C C . TYR A 1 208 ? -9.378 -29.290 64.294 1.00 72.75 208 TYR A C 1
ATOM 1689 O O . TYR A 1 208 ? -9.899 -28.679 63.356 1.00 72.75 208 TYR A O 1
ATOM 1697 N N . PRO A 1 209 ? -9.840 -30.492 64.683 1.00 66.88 209 PRO A N 1
ATOM 1698 C CA . PRO A 1 209 ? -11.053 -31.068 64.118 1.00 66.88 209 PRO A CA 1
ATOM 1699 C C . PRO A 1 209 ? -12.261 -30.195 64.481 1.00 66.88 209 PRO A C 1
ATOM 1701 O O . PRO A 1 209 ? -12.432 -29.798 65.634 1.00 66.88 209 PRO A O 1
ATOM 1704 N N . LEU A 1 210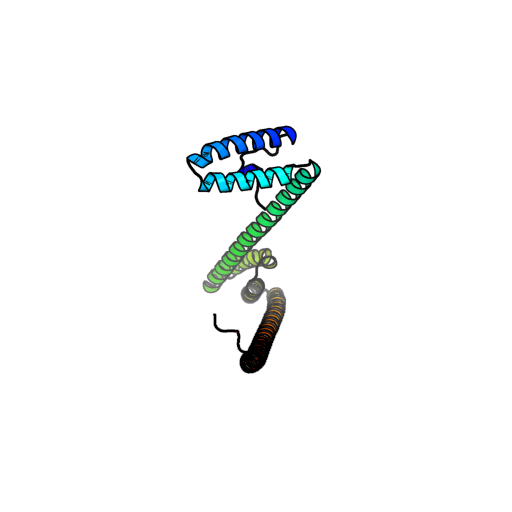 ? -13.088 -29.871 63.484 1.00 65.81 210 LEU A N 1
ATOM 1705 C CA . LEU A 1 210 ? -14.300 -29.080 63.693 1.00 65.81 210 LEU A CA 1
ATOM 1706 C C . LEU A 1 210 ? -15.267 -29.829 64.629 1.00 65.81 210 LEU A C 1
ATOM 1708 O O . LEU A 1 210 ? -15.383 -31.052 64.514 1.00 65.81 210 LEU A O 1
ATOM 1712 N N . PRO A 1 211 ? -15.975 -29.122 65.530 1.00 55.97 211 PRO A N 1
ATOM 1713 C CA . PRO A 1 211 ? -16.942 -29.753 66.411 1.00 55.97 211 PRO A CA 1
ATOM 1714 C C . PRO A 1 211 ? -18.104 -30.304 65.581 1.00 55.97 211 PRO A C 1
ATOM 1716 O O . PRO A 1 211 ? -18.775 -29.562 64.864 1.00 55.97 211 PRO A O 1
ATOM 1719 N N . THR A 1 212 ? -18.313 -31.616 65.662 1.00 61.50 212 THR A N 1
ATOM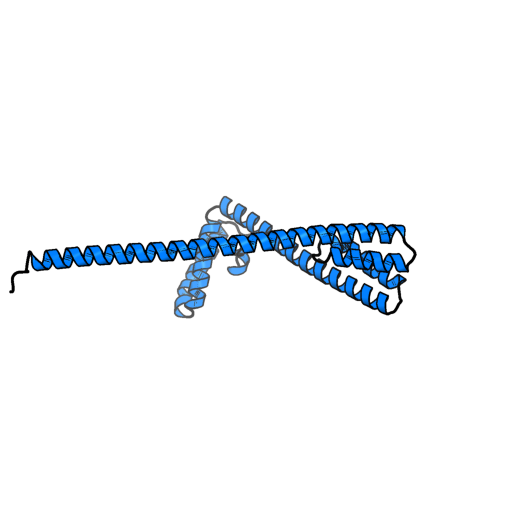 1720 C CA . THR A 1 212 ? -19.491 -32.303 65.122 1.00 61.50 212 THR A CA 1
ATOM 1721 C C . THR A 1 212 ? -20.748 -31.744 65.784 1.00 61.50 212 THR A C 1
ATOM 1723 O O . THR A 1 212 ? -20.863 -31.815 67.009 1.00 61.50 212 THR A O 1
ATOM 1726 N N . GLN A 1 213 ? -21.639 -31.163 64.973 1.00 50.88 213 GLN A N 1
ATOM 1727 C CA . GLN A 1 213 ? -23.023 -30.858 65.354 1.00 50.88 213 GLN A CA 1
ATOM 1728 C C . GLN A 1 213 ? -23.844 -32.140 65.476 1.00 50.88 213 GLN A C 1
ATOM 1730 O O . GLN A 1 213 ? -23.586 -33.073 64.680 1.00 50.88 213 GLN A O 1
#

Solvent-accessible surface area (backbone atoms only — not comparable to full-atom values): 11250 Å² total; per-residue (Å²): 131,86,61,58,40,73,78,69,71,45,68,88,87,55,53,72,71,54,50,53,52,50,50,55,50,50,49,54,52,33,61,65,37,32,83,82,38,48,75,62,22,52,55,52,49,52,52,47,54,54,44,50,63,44,54,68,39,72,69,44,36,54,51,48,54,52,53,48,53,52,48,50,55,52,51,53,51,51,52,52,44,51,53,46,32,52,51,25,54,50,28,44,50,53,16,51,52,28,44,75,70,66,38,50,72,60,14,40,58,27,32,58,55,18,55,76,34,25,92,68,28,95,57,32,40,57,50,26,42,53,38,16,56,41,28,45,76,66,71,38,54,70,62,12,53,52,32,38,50,52,16,54,54,46,46,53,53,49,53,51,52,51,50,51,48,51,53,50,51,56,49,50,55,50,49,52,52,49,51,51,54,52,53,52,53,51,53,52,49,52,53,48,51,54,49,50,50,54,50,51,52,52,52,48,48,71,75,56,69,78,84,80,126